Protein AF-A0A955WMS0-F1 (afdb_monomer)

Nearest PDB structures (foldseek):
  4n74-assembly1_A  TM=4.273E-01  e=2.274E+00  Escherichia coli BW2952
  8qp5-assembly1_A  TM=4.388E-01  e=3.033E+00  Escherichia coli
  8us2-assembly1_A  TM=2.865E-01  e=5.714E-01  Pseudomonas aeruginosa PAO1
  8sqa-assembly1_A  TM=4.174E-01  e=5.393E+00  Escherichia coli
  8us1-assembly1_A  TM=2.338E-01  e=8.071E-01  Pseudomonas aeruginosa PAO1

Structure (mmCIF, N/CA/C/O backbone):
data_AF-A0A955WMS0-F1
#
_entry.id   AF-A0A955WMS0-F1
#
loop_
_atom_site.group_PDB
_atom_site.id
_atom_site.type_symbol
_atom_site.label_atom_id
_atom_site.label_alt_id
_atom_site.label_comp_id
_atom_site.label_asym_id
_atom_site.label_entity_id
_atom_site.label_seq_id
_atom_site.pdbx_PDB_ins_code
_atom_site.Cartn_x
_atom_site.Cartn_y
_atom_site.Cartn_z
_atom_site.occupancy
_atom_site.B_iso_or_equiv
_atom_site.auth_seq_id
_atom_site.auth_comp_id
_atom_site.auth_asym_id
_atom_site.auth_atom_id
_atom_site.pdbx_PDB_model_num
ATOM 1 N N . MET A 1 1 ? 28.305 5.493 49.416 1.00 51.66 1 MET A N 1
ATOM 2 C CA . MET A 1 1 ? 27.225 4.639 48.862 1.00 51.66 1 MET A CA 1
ATOM 3 C C . MET A 1 1 ? 26.043 5.424 48.278 1.00 51.66 1 MET A C 1
ATOM 5 O O . MET A 1 1 ? 25.386 4.874 47.412 1.00 51.66 1 MET A O 1
ATOM 9 N N . LEU A 1 2 ? 25.815 6.701 48.630 1.00 50.50 2 LEU A N 1
ATOM 10 C CA . LEU A 1 2 ? 24.720 7.527 48.075 1.00 50.50 2 LEU A CA 1
ATOM 11 C C . LEU A 1 2 ? 24.881 7.976 46.605 1.00 50.50 2 LEU A C 1
ATOM 13 O O . LEU A 1 2 ? 23.892 8.274 45.949 1.00 50.50 2 LEU A O 1
ATOM 17 N N . LEU A 1 3 ? 26.102 7.988 46.055 1.00 49.69 3 LEU A N 1
ATOM 18 C CA . LEU A 1 3 ? 26.347 8.471 44.685 1.00 49.69 3 LEU A CA 1
ATOM 19 C C . LEU A 1 3 ? 25.970 7.447 43.592 1.00 49.69 3 LEU A C 1
ATOM 21 O O . LEU A 1 3 ? 25.699 7.823 42.457 1.00 49.69 3 LEU A O 1
ATOM 25 N N . ARG A 1 4 ? 25.923 6.148 43.927 1.00 50.56 4 ARG A N 1
ATOM 26 C CA . ARG A 1 4 ? 25.577 5.078 42.969 1.00 50.56 4 ARG A CA 1
ATOM 27 C C . ARG A 1 4 ? 24.070 4.959 42.723 1.00 50.56 4 ARG A C 1
ATOM 29 O O . ARG A 1 4 ? 23.677 4.532 41.645 1.00 50.56 4 ARG A O 1
ATOM 36 N N . THR A 1 5 ? 23.238 5.371 43.676 1.00 53.91 5 THR A N 1
ATOM 37 C CA . THR A 1 5 ? 21.772 5.326 43.553 1.00 53.91 5 THR A CA 1
ATOM 38 C C . THR A 1 5 ? 21.211 6.505 42.754 1.00 53.91 5 THR A C 1
ATOM 40 O O . THR A 1 5 ? 20.173 6.362 42.119 1.00 53.91 5 THR A O 1
ATOM 43 N N . LEU A 1 6 ? 21.915 7.644 42.714 1.00 51.03 6 LEU A N 1
ATOM 44 C CA . LEU A 1 6 ? 21.479 8.824 41.957 1.00 51.03 6 LEU A CA 1
ATOM 45 C C . LEU A 1 6 ? 21.685 8.670 40.436 1.00 51.03 6 LEU A C 1
ATOM 47 O O . LEU A 1 6 ? 20.937 9.245 39.652 1.00 51.03 6 LEU A O 1
ATOM 51 N N . LEU A 1 7 ? 22.665 7.864 40.007 1.00 52.41 7 LEU A N 1
ATOM 52 C CA . LEU A 1 7 ? 22.980 7.677 38.585 1.00 52.41 7 LEU A CA 1
ATOM 53 C C . LEU A 1 7 ? 21.992 6.737 37.864 1.00 52.41 7 LEU A C 1
ATOM 55 O O . LEU A 1 7 ? 21.800 6.866 36.660 1.00 52.41 7 LEU A O 1
ATOM 59 N N . LEU A 1 8 ? 21.326 5.824 38.586 1.00 52.25 8 LEU A N 1
ATOM 60 C CA . LEU A 1 8 ? 20.314 4.935 37.994 1.00 52.25 8 LEU A CA 1
ATOM 61 C C . LEU A 1 8 ? 18.963 5.632 37.747 1.00 52.25 8 LEU A C 1
ATOM 63 O O . LEU A 1 8 ? 18.193 5.172 36.909 1.00 52.25 8 LEU A O 1
ATOM 67 N N . LEU A 1 9 ? 18.678 6.745 38.433 1.00 53.38 9 LEU A N 1
ATOM 68 C CA . LEU A 1 9 ? 17.405 7.468 38.311 1.00 53.38 9 LEU A CA 1
ATOM 69 C C . LEU A 1 9 ? 17.357 8.459 37.134 1.00 53.38 9 LEU A C 1
ATOM 71 O O . LEU A 1 9 ? 16.287 8.956 36.803 1.00 53.38 9 LEU A O 1
ATOM 75 N N . LEU A 1 10 ? 18.488 8.723 36.473 1.00 53.53 10 LEU A N 1
ATOM 76 C CA . LEU A 1 10 ? 18.583 9.650 35.335 1.00 53.53 10 LEU A CA 1
ATOM 77 C C . LEU A 1 10 ? 18.436 8.975 33.958 1.00 53.53 10 LEU A C 1
ATOM 79 O O . LEU A 1 10 ? 18.514 9.656 32.940 1.00 53.53 10 LEU A O 1
ATOM 83 N N . ILE A 1 11 ? 18.205 7.656 33.905 1.00 55.88 11 ILE A N 1
ATOM 84 C CA . ILE A 1 11 ? 18.169 6.880 32.647 1.00 55.88 11 ILE A CA 1
ATOM 85 C C . ILE A 1 11 ? 16.733 6.682 32.098 1.00 55.88 11 ILE A C 1
ATOM 87 O O . ILE A 1 11 ? 16.550 6.131 31.018 1.00 55.88 11 ILE A O 1
ATOM 91 N N . VAL A 1 12 ? 15.683 7.184 32.757 1.00 59.88 12 VAL A N 1
ATOM 92 C CA . VAL A 1 12 ? 14.283 6.977 32.317 1.00 59.88 12 VAL A CA 1
ATOM 93 C C . VAL A 1 12 ? 13.538 8.316 32.414 1.00 59.88 12 VAL A C 1
ATOM 95 O O . VAL A 1 12 ? 13.428 8.814 33.532 1.00 59.88 12 VAL A O 1
ATOM 98 N N . PRO A 1 13 ? 13.107 8.983 31.306 1.00 53.75 13 PRO A N 1
ATOM 99 C CA . PRO A 1 13 ? 12.139 8.477 30.316 1.00 53.75 13 PRO A CA 1
ATOM 100 C C . PRO A 1 13 ? 12.367 8.969 28.857 1.00 53.75 13 PRO A C 1
ATOM 102 O O . PRO A 1 13 ? 11.421 9.067 28.073 1.00 53.75 13 PRO A O 1
ATOM 105 N N . THR A 1 14 ? 13.591 9.342 28.467 1.00 54.41 14 THR A N 1
ATOM 106 C CA . THR A 1 14 ? 13.858 9.976 27.153 1.00 54.41 14 THR A CA 1
ATOM 107 C C . THR A 1 14 ? 13.500 9.084 25.963 1.00 54.41 14 THR A C 1
ATOM 109 O O . THR A 1 14 ? 13.044 9.581 24.934 1.00 54.41 14 THR A O 1
ATOM 112 N N . VAL A 1 15 ? 13.618 7.765 26.124 1.00 56.69 15 VAL A N 1
ATOM 113 C CA . VAL A 1 15 ? 13.336 6.785 25.066 1.00 56.69 15 VAL A CA 1
ATOM 114 C C . VAL A 1 15 ? 11.857 6.783 24.656 1.00 56.69 15 VAL A C 1
ATOM 116 O O . VAL A 1 15 ? 11.555 6.678 23.471 1.00 56.69 15 VAL A O 1
ATOM 119 N N . ALA A 1 16 ? 10.934 6.977 25.605 1.00 57.50 16 ALA A N 1
ATOM 120 C CA . ALA A 1 16 ? 9.497 6.956 25.320 1.00 57.50 16 ALA A CA 1
ATOM 121 C C . ALA A 1 16 ? 9.031 8.186 24.517 1.00 57.50 16 ALA A C 1
ATOM 123 O O . ALA A 1 16 ? 8.118 8.082 23.700 1.00 57.50 16 ALA A O 1
ATOM 124 N N . ARG A 1 17 ? 9.666 9.352 24.716 1.00 58.72 17 ARG A N 1
ATOM 125 C CA . ARG A 1 17 ? 9.344 10.571 23.951 1.00 58.72 17 ARG A CA 1
ATOM 126 C C . ARG A 1 17 ? 9.860 10.508 22.517 1.00 58.72 17 ARG A C 1
ATOM 128 O O . ARG A 1 17 ? 9.090 10.770 21.602 1.00 58.72 17 ARG A O 1
ATOM 135 N N . ALA A 1 18 ? 11.101 10.059 22.326 1.00 56.34 18 ALA A N 1
ATOM 136 C CA . ALA A 1 18 ? 11.688 9.915 20.993 1.00 56.34 18 ALA A CA 1
ATOM 137 C C . ALA A 1 18 ? 10.875 8.971 20.079 1.00 56.34 18 ALA A C 1
ATOM 139 O O . ALA A 1 18 ? 10.810 9.181 18.873 1.00 56.34 18 ALA A O 1
ATOM 140 N N . GLN A 1 19 ? 10.219 7.953 20.650 1.00 71.25 19 GLN A N 1
ATOM 141 C CA . GLN A 1 19 ? 9.399 6.992 19.900 1.00 71.25 19 GLN A CA 1
ATOM 142 C C . GLN A 1 19 ? 8.023 7.544 19.494 1.00 71.25 19 GLN A C 1
ATOM 144 O O . GLN A 1 19 ? 7.534 7.238 18.406 1.00 71.25 19 GLN A O 1
ATOM 149 N N . ARG A 1 20 ? 7.402 8.385 20.334 1.00 79.44 20 ARG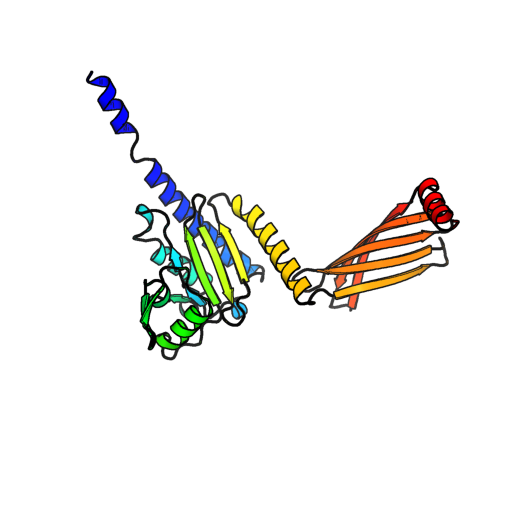 A N 1
ATOM 150 C CA . ARG A 1 20 ? 6.132 9.047 19.996 1.00 79.44 20 ARG A CA 1
ATOM 151 C C . ARG A 1 20 ? 6.308 10.022 18.836 1.00 79.44 20 ARG A C 1
ATOM 153 O O . ARG A 1 20 ? 5.513 9.980 17.901 1.00 79.44 20 ARG A O 1
ATOM 160 N N . ASP A 1 21 ? 7.340 10.860 18.898 1.00 83.25 21 ASP A N 1
ATOM 161 C CA . ASP A 1 21 ? 7.604 11.873 17.872 1.00 83.25 21 ASP A CA 1
ATOM 162 C C . ASP A 1 21 ? 7.912 11.209 16.522 1.00 83.25 21 ASP A C 1
ATOM 164 O O . ASP A 1 21 ? 7.320 11.574 15.510 1.00 83.25 21 ASP A O 1
ATOM 168 N N . ALA A 1 22 ? 8.714 10.138 16.522 1.00 85.38 22 ALA A N 1
ATOM 169 C CA . ALA A 1 22 ? 8.989 9.349 15.320 1.00 85.38 22 ALA A CA 1
ATOM 170 C C . ALA A 1 22 ? 7.725 8.713 14.712 1.00 85.38 22 ALA A C 1
ATOM 172 O O . ALA A 1 22 ? 7.580 8.657 13.495 1.00 85.38 22 ALA A O 1
ATOM 173 N N . THR A 1 23 ? 6.790 8.237 15.536 1.00 90.69 23 THR A N 1
ATOM 174 C CA . THR A 1 23 ? 5.545 7.633 15.035 1.00 90.69 23 THR A CA 1
ATOM 175 C C . THR A 1 23 ? 4.609 8.687 14.448 1.00 90.69 23 THR A C 1
ATOM 177 O O . THR A 1 23 ? 3.979 8.448 13.420 1.00 90.69 23 THR A O 1
ATOM 180 N N . LEU A 1 24 ? 4.531 9.867 15.068 1.00 91.25 24 LEU A N 1
ATOM 181 C CA . LEU A 1 24 ? 3.758 10.989 14.536 1.00 91.25 24 LEU A CA 1
ATOM 182 C C . LEU A 1 24 ? 4.329 11.478 13.202 1.00 91.25 24 LEU A C 1
ATOM 184 O O . LEU A 1 24 ? 3.567 11.621 12.248 1.00 91.25 24 LEU A O 1
ATOM 188 N N . GLU A 1 25 ? 5.650 11.635 13.113 1.00 92.31 25 GLU A N 1
ATOM 189 C CA . GLU A 1 25 ? 6.325 11.989 11.863 1.00 92.31 25 GLU A CA 1
ATOM 190 C C . GLU A 1 25 ? 6.120 10.903 10.795 1.00 92.31 25 GLU A C 1
ATOM 192 O O . GLU A 1 25 ? 5.820 11.210 9.647 1.00 92.31 25 GLU A O 1
ATOM 197 N N . ALA A 1 26 ? 6.176 9.617 11.158 1.00 92.81 26 ALA A N 1
ATOM 198 C CA . ALA A 1 26 ? 5.872 8.529 10.228 1.00 92.81 26 ALA A CA 1
ATOM 199 C C . ALA A 1 26 ? 4.420 8.573 9.712 1.00 92.81 26 ALA A C 1
ATOM 201 O O . ALA A 1 26 ? 4.184 8.240 8.552 1.00 92.81 26 ALA A O 1
ATOM 202 N N . PHE A 1 27 ? 3.449 9.002 10.529 1.00 95.88 27 PHE A N 1
ATOM 203 C CA . PHE A 1 27 ? 2.072 9.226 10.070 1.00 95.88 27 PHE A CA 1
ATOM 204 C C . PHE A 1 27 ? 1.974 10.399 9.092 1.00 95.88 27 PHE A C 1
ATOM 206 O O . PHE A 1 27 ? 1.246 10.290 8.111 1.00 95.88 27 PHE A O 1
ATOM 213 N N . GLU A 1 28 ? 2.700 11.494 9.331 1.00 94.75 28 GLU A N 1
ATOM 214 C CA . GLU A 1 28 ? 2.772 12.627 8.396 1.00 94.75 28 GLU A CA 1
ATOM 215 C C . GLU A 1 28 ? 3.385 12.193 7.059 1.00 94.75 28 GLU A C 1
ATOM 217 O O . GLU A 1 28 ? 2.806 12.435 6.003 1.00 94.75 28 GLU A O 1
ATOM 222 N N . ARG A 1 29 ? 4.488 11.435 7.097 1.00 93.25 29 ARG A N 1
ATOM 223 C CA . ARG A 1 29 ? 5.091 10.840 5.895 1.00 93.25 29 ARG A CA 1
ATOM 224 C C . ARG A 1 29 ? 4.163 9.866 5.183 1.00 93.25 29 ARG A C 1
ATOM 226 O O . ARG A 1 29 ? 4.197 9.782 3.959 1.00 93.25 29 ARG A O 1
ATOM 233 N N . LEU A 1 30 ? 3.356 9.111 5.925 1.00 94.88 30 LEU A N 1
ATOM 234 C CA . LEU A 1 30 ? 2.374 8.203 5.344 1.00 94.88 30 LEU A CA 1
ATOM 235 C C . LEU A 1 30 ? 1.263 8.976 4.623 1.00 94.88 30 LEU A C 1
ATOM 237 O O . LEU A 1 30 ? 0.868 8.569 3.537 1.00 94.88 30 LEU A O 1
ATOM 241 N N . GLU A 1 31 ? 0.782 10.073 5.208 1.00 95.12 31 GLU A N 1
ATOM 242 C CA . GLU A 1 31 ? -0.210 10.971 4.602 1.00 95.12 31 GLU A CA 1
ATOM 243 C C . GLU A 1 31 ? 0.318 11.535 3.273 1.00 95.12 31 GLU A C 1
ATOM 245 O O . GLU A 1 31 ? -0.271 11.267 2.225 1.00 95.12 31 GLU A O 1
ATOM 250 N N . GLU A 1 32 ? 1.498 12.170 3.294 1.00 92.69 32 GLU A N 1
ATOM 251 C CA . GLU A 1 32 ? 2.186 12.690 2.098 1.00 92.69 32 GLU A CA 1
ATOM 252 C C . GLU A 1 32 ? 2.374 11.606 1.024 1.00 92.69 32 GLU A C 1
ATOM 254 O O . GLU A 1 32 ? 2.163 11.824 -0.171 1.00 92.69 32 GLU A O 1
ATOM 259 N N . LEU A 1 33 ? 2.776 10.407 1.449 1.00 92.25 33 LEU A N 1
ATOM 260 C CA . LEU A 1 33 ? 3.008 9.283 0.557 1.00 92.25 33 LEU A CA 1
ATOM 261 C C . LEU A 1 33 ? 1.714 8.808 -0.106 1.00 92.25 33 LEU A C 1
ATOM 263 O O . LEU A 1 33 ? 1.716 8.571 -1.312 1.00 92.25 33 LEU A O 1
ATOM 267 N N . LEU A 1 34 ? 0.625 8.638 0.645 1.00 94.25 34 LEU A N 1
ATOM 268 C CA . LEU A 1 34 ? -0.652 8.200 0.081 1.00 94.25 34 LEU A CA 1
ATOM 269 C C . LEU A 1 34 ? -1.184 9.224 -0.928 1.00 94.25 34 LEU A C 1
ATOM 271 O O . LEU A 1 34 ? -1.595 8.822 -2.016 1.00 94.25 34 LEU A O 1
ATOM 275 N N . GLU A 1 35 ? -1.101 10.519 -0.615 1.00 92.62 35 GLU A N 1
ATOM 276 C CA . GLU A 1 35 ? -1.484 11.603 -1.528 1.00 92.62 35 GLU A CA 1
ATOM 277 C C . GLU A 1 35 ? -0.652 11.582 -2.817 1.00 92.62 35 GLU A C 1
ATOM 279 O O . GLU A 1 35 ? -1.205 11.570 -3.918 1.00 92.62 35 GLU A O 1
ATOM 284 N N . MET A 1 36 ? 0.676 11.484 -2.701 1.00 91.31 36 MET A N 1
ATOM 285 C CA . MET A 1 36 ? 1.573 11.399 -3.857 1.00 91.31 36 MET A CA 1
ATOM 286 C C . MET A 1 36 ? 1.262 10.173 -4.727 1.00 91.31 36 MET A C 1
ATOM 288 O O . MET A 1 36 ? 1.210 10.271 -5.950 1.00 91.31 36 MET A O 1
ATOM 292 N N . ARG A 1 37 ? 1.027 9.001 -4.122 1.00 89.19 37 ARG A N 1
ATOM 293 C CA . ARG A 1 37 ? 0.737 7.771 -4.881 1.00 89.19 37 ARG A CA 1
ATOM 294 C C . ARG A 1 37 ? -0.604 7.819 -5.597 1.00 89.19 37 ARG A C 1
ATOM 296 O O . ARG A 1 37 ? -0.710 7.235 -6.676 1.00 89.19 37 ARG A O 1
ATOM 303 N N . GLN A 1 38 ? -1.592 8.501 -5.028 1.00 92.00 38 GLN A N 1
ATOM 304 C CA . GLN A 1 38 ? -2.841 8.779 -5.728 1.00 92.00 38 GLN A CA 1
ATOM 305 C C . GLN A 1 38 ? -2.615 9.752 -6.889 1.00 92.00 38 GLN A C 1
ATOM 307 O O . GLN A 1 38 ? -3.078 9.484 -7.996 1.00 92.00 38 GLN A O 1
ATOM 312 N N . GLY A 1 39 ? -1.851 10.828 -6.666 1.00 86.56 39 GLY A N 1
ATOM 313 C CA . GLY A 1 39 ? -1.509 11.815 -7.695 1.00 86.56 39 GLY A CA 1
ATOM 314 C C . GLY A 1 39 ? -0.771 11.219 -8.898 1.00 86.56 39 GLY A C 1
ATOM 315 O O . GLY A 1 39 ? -1.084 11.550 -10.038 1.00 86.56 39 GLY A O 1
ATOM 316 N N . ASP A 1 40 ? 0.140 10.275 -8.654 1.00 86.44 40 ASP A N 1
ATOM 317 C CA . ASP A 1 40 ? 0.901 9.566 -9.691 1.00 86.44 40 ASP A CA 1
ATOM 318 C C . ASP A 1 40 ? 0.139 8.375 -10.313 1.00 86.44 40 ASP A C 1
ATOM 320 O O . ASP A 1 40 ? 0.690 7.649 -11.144 1.00 86.44 40 ASP A O 1
ATOM 324 N N . GLY A 1 41 ? -1.098 8.107 -9.877 1.00 83.81 41 GLY A N 1
ATOM 325 C CA . GLY A 1 41 ? -1.926 6.994 -10.359 1.00 83.81 41 GLY A CA 1
ATOM 326 C C . GLY A 1 41 ? -1.478 5.596 -9.908 1.00 83.81 41 GLY A C 1
ATOM 327 O O . GLY A 1 41 ? -2.065 4.602 -10.327 1.00 83.81 41 GLY A O 1
ATOM 328 N N . GLN A 1 42 ? -0.467 5.488 -9.040 1.00 83.12 42 GLN A N 1
ATOM 329 C CA . GLN A 1 42 ? 0.004 4.201 -8.502 1.00 83.12 42 GLN A CA 1
ATOM 330 C C . GLN A 1 42 ? -0.922 3.631 -7.423 1.00 83.12 42 GLN A C 1
ATOM 332 O O . GLN A 1 42 ? -0.831 2.452 -7.086 1.00 83.12 42 GLN A O 1
ATOM 337 N N . LEU A 1 43 ? -1.803 4.462 -6.871 1.00 90.44 43 LEU A N 1
ATOM 338 C CA . LEU A 1 43 ? -2.851 4.062 -5.948 1.00 90.44 43 LEU A CA 1
ATOM 339 C C . LEU A 1 43 ? -4.188 4.584 -6.473 1.00 90.44 43 LEU A C 1
ATOM 341 O O . LEU A 1 43 ? -4.613 5.673 -6.105 1.00 90.44 43 LEU A O 1
ATOM 345 N N . ASP A 1 44 ? -4.830 3.821 -7.360 1.00 90.88 44 ASP A N 1
ATOM 346 C CA . ASP A 1 44 ? -6.125 4.196 -7.937 1.00 90.88 44 ASP A CA 1
ATOM 347 C C . ASP A 1 44 ? -7.228 4.164 -6.859 1.00 90.88 44 ASP A C 1
ATOM 349 O O . ASP A 1 44 ? -7.556 3.080 -6.354 1.00 90.88 44 ASP A O 1
ATOM 353 N N . PRO A 1 45 ? -7.865 5.306 -6.531 1.00 90.94 45 PRO A N 1
ATOM 354 C CA . PRO A 1 45 ? -8.961 5.344 -5.568 1.00 90.94 45 PRO A CA 1
ATOM 355 C C . PRO A 1 45 ? -10.122 4.414 -5.937 1.00 90.94 45 PRO A C 1
ATOM 357 O O . PRO A 1 45 ? -10.777 3.885 -5.045 1.00 90.94 45 PRO A O 1
ATOM 360 N N . LYS A 1 46 ? -10.363 4.139 -7.228 1.00 90.94 46 LYS A N 1
ATOM 361 C CA . LYS A 1 46 ? -11.425 3.214 -7.667 1.00 90.94 46 LYS A CA 1
ATOM 362 C C . LYS A 1 46 ? -11.123 1.754 -7.330 1.00 90.94 46 LYS A C 1
ATOM 364 O O . LYS A 1 46 ? -12.047 0.950 -7.198 1.00 90.94 46 LYS A O 1
ATOM 369 N N . ALA A 1 47 ? -9.843 1.403 -7.218 1.00 89.81 47 ALA A N 1
ATOM 370 C CA . ALA A 1 47 ? -9.411 0.070 -6.816 1.00 89.81 47 ALA A CA 1
ATOM 371 C C . ALA A 1 47 ? -9.449 -0.117 -5.290 1.00 89.81 47 ALA A C 1
ATOM 373 O O . ALA A 1 47 ? -9.565 -1.249 -4.825 1.00 89.81 47 ALA A O 1
ATOM 374 N N . VAL A 1 48 ? -9.372 0.979 -4.528 1.00 94.81 48 VAL A N 1
ATOM 375 C CA . VAL A 1 48 ? -9.303 0.981 -3.058 1.00 94.81 48 VAL A CA 1
ATOM 376 C C . VAL A 1 48 ? -10.680 1.212 -2.422 1.00 94.81 48 VAL A C 1
ATOM 378 O O . VAL A 1 48 ? -11.066 0.513 -1.491 1.00 94.81 48 VAL A O 1
ATOM 381 N N . LEU A 1 49 ? -11.466 2.170 -2.916 1.00 95.31 49 LEU A N 1
ATOM 382 C CA . LEU A 1 49 ? -12.680 2.622 -2.232 1.00 95.31 49 LEU A CA 1
ATOM 383 C C . LEU A 1 49 ? -13.940 1.849 -2.641 1.00 95.31 49 LEU A C 1
ATOM 385 O O . LEU A 1 49 ? -14.124 1.570 -3.828 1.00 95.31 49 LEU A O 1
ATOM 389 N N . PRO A 1 50 ? -14.856 1.552 -1.699 1.00 95.56 50 PRO A N 1
ATOM 390 C CA . PRO A 1 50 ? -14.784 1.859 -0.263 1.00 95.56 50 PRO A CA 1
ATOM 391 C C . PRO A 1 50 ? -13.769 0.975 0.475 1.00 95.56 50 PRO A C 1
ATOM 393 O O . PRO A 1 50 ? -13.678 -0.218 0.194 1.00 95.56 50 PRO A O 1
ATOM 396 N N . THR A 1 51 ? -13.043 1.526 1.447 1.00 96.38 51 THR A N 1
ATOM 397 C CA . THR A 1 51 ? -12.038 0.793 2.228 1.00 96.38 51 THR A CA 1
ATOM 398 C C . THR A 1 51 ? -12.413 0.704 3.705 1.00 96.38 51 THR A C 1
ATOM 400 O O . THR A 1 51 ? -13.055 1.600 4.256 1.00 96.38 51 THR A O 1
ATOM 403 N N . ILE A 1 52 ? -11.983 -0.368 4.372 1.00 96.00 52 ILE A N 1
ATOM 404 C CA . ILE A 1 52 ? -12.144 -0.549 5.821 1.00 96.00 52 ILE A CA 1
ATOM 405 C C . ILE A 1 52 ? -10.789 -0.587 6.526 1.00 96.00 52 ILE A C 1
ATOM 407 O O . ILE A 1 52 ? -9.860 -1.252 6.072 1.00 96.00 52 ILE A O 1
ATOM 411 N N . LEU A 1 53 ? -10.665 0.106 7.656 1.00 96.00 53 LEU A N 1
ATOM 412 C CA . LEU A 1 53 ? -9.539 -0.051 8.570 1.00 96.00 53 LEU A CA 1
ATOM 413 C C . LEU A 1 53 ? -9.770 -1.317 9.402 1.00 96.00 53 LEU A C 1
ATOM 415 O O . LEU A 1 53 ? -10.650 -1.348 10.263 1.00 96.00 53 LEU A O 1
ATOM 419 N N . VAL A 1 54 ? -8.996 -2.360 9.098 1.00 95.12 54 VAL A N 1
ATOM 420 C CA . VAL A 1 54 ? -9.117 -3.704 9.677 1.00 95.12 54 VAL A CA 1
ATOM 421 C C . VAL A 1 54 ? -8.336 -3.804 10.982 1.00 95.12 54 VAL A C 1
ATOM 423 O O . VAL A 1 54 ? -8.862 -4.304 11.972 1.00 95.12 54 VAL A O 1
ATOM 426 N N . SER A 1 55 ? -7.096 -3.309 11.001 1.00 92.81 55 SER A N 1
ATOM 427 C CA . SER A 1 55 ? -6.273 -3.254 12.211 1.00 92.81 55 SER A CA 1
ATOM 428 C C . SER A 1 55 ? -5.470 -1.960 12.282 1.00 92.81 55 SER A C 1
ATOM 430 O O . SER A 1 55 ? -4.984 -1.449 11.272 1.00 92.81 55 SER A O 1
ATOM 432 N N . ALA A 1 56 ? -5.314 -1.453 13.502 1.00 93.88 56 ALA A N 1
ATOM 433 C CA . ALA A 1 56 ? -4.395 -0.378 13.837 1.00 93.88 56 ALA A CA 1
ATOM 434 C C . ALA A 1 56 ? -3.659 -0.773 15.123 1.00 93.88 56 ALA A C 1
ATOM 436 O O . ALA A 1 56 ? -4.124 -0.482 16.224 1.00 93.88 56 ALA A O 1
ATOM 437 N N . THR A 1 57 ? -2.554 -1.504 14.975 1.00 91.38 57 THR A N 1
ATOM 438 C CA . THR A 1 57 ? -1.855 -2.156 16.085 1.00 91.38 57 THR A CA 1
ATOM 439 C C . THR A 1 57 ? -0.723 -1.274 16.610 1.00 91.38 57 THR A C 1
ATOM 441 O O . THR A 1 57 ? 0.318 -1.171 15.952 1.00 91.38 57 THR A O 1
ATOM 444 N N . PRO A 1 58 ? -0.868 -0.656 17.793 1.00 92.06 58 PRO A N 1
ATOM 445 C CA . PRO A 1 58 ? 0.249 0.000 18.452 1.00 92.06 58 PRO A CA 1
ATOM 446 C C . PRO A 1 58 ? 1.243 -1.053 18.954 1.00 92.06 58 PRO A C 1
ATOM 448 O O . PRO A 1 58 ? 0.866 -2.119 19.444 1.00 92.06 58 PRO A O 1
ATOM 451 N N . ARG A 1 59 ? 2.531 -0.738 18.876 1.00 88.69 59 ARG A N 1
ATOM 452 C CA . ARG A 1 59 ? 3.616 -1.528 19.463 1.00 88.69 59 ARG A CA 1
ATOM 453 C C . ARG A 1 59 ? 3.932 -1.053 20.873 1.00 88.69 59 ARG A C 1
ATOM 455 O O . ARG A 1 59 ? 4.382 -1.849 21.698 1.00 88.69 59 ARG A O 1
ATOM 462 N N . TYR A 1 60 ? 3.748 0.237 21.131 1.00 87.94 60 TYR A N 1
ATOM 463 C CA . TYR A 1 60 ? 4.133 0.870 22.383 1.00 87.94 60 TYR A CA 1
ATOM 464 C C . TYR A 1 60 ? 2.911 1.236 23.229 1.00 87.94 60 TYR A C 1
ATOM 466 O O . TYR A 1 60 ? 1.873 1.666 22.737 1.00 87.94 60 TYR A O 1
ATOM 474 N N . GLU A 1 61 ? 3.046 1.141 24.550 1.00 86.19 61 GLU A N 1
ATOM 475 C CA . GLU A 1 61 ? 1.979 1.548 25.474 1.00 86.19 61 GLU A CA 1
ATOM 476 C C . GLU A 1 61 ? 1.664 3.051 25.350 1.00 86.19 61 GLU A C 1
ATOM 478 O O . GLU A 1 61 ? 0.511 3.471 25.418 1.00 86.19 61 GLU A O 1
ATOM 483 N N . ALA A 1 62 ? 2.686 3.866 25.062 1.00 86.44 62 ALA A N 1
ATOM 484 C CA . ALA A 1 62 ? 2.551 5.308 24.869 1.00 86.44 62 ALA A CA 1
ATOM 485 C C . ALA A 1 62 ? 1.737 5.703 23.618 1.00 86.44 62 ALA A C 1
ATOM 487 O O . ALA A 1 62 ? 1.243 6.835 23.552 1.00 86.44 62 ALA A O 1
ATOM 488 N N . SER A 1 63 ? 1.617 4.813 22.625 1.00 89.50 63 SER A N 1
ATOM 489 C CA . SER A 1 63 ? 0.836 5.029 21.400 1.00 89.50 63 SER A CA 1
ATOM 490 C C . SER A 1 63 ? -0.577 4.446 21.482 1.00 89.50 63 SER A C 1
ATOM 492 O O . SER A 1 63 ? -1.474 4.927 20.788 1.00 89.50 63 SER A O 1
ATOM 494 N N . ALA A 1 64 ? -0.822 3.497 22.392 1.00 89.31 64 ALA A N 1
ATOM 495 C CA . ALA A 1 64 ? -2.064 2.730 22.454 1.00 89.31 64 ALA A CA 1
ATOM 496 C C . ALA A 1 64 ? -3.348 3.574 22.522 1.00 89.31 64 ALA A C 1
ATOM 498 O O . ALA A 1 64 ? -4.343 3.232 21.890 1.00 89.31 64 ALA A O 1
ATOM 499 N N . GLY A 1 65 ? -3.319 4.707 23.230 1.00 90.19 65 GLY A N 1
ATOM 500 C CA . GLY A 1 65 ? -4.491 5.574 23.383 1.00 90.19 65 GLY A CA 1
ATOM 501 C C . GLY A 1 65 ? -4.838 6.449 22.171 1.00 90.19 65 GLY A C 1
ATOM 502 O O . GLY A 1 65 ? -5.926 7.015 22.139 1.00 90.19 65 GLY A O 1
ATOM 503 N N . TRP A 1 66 ? -3.940 6.610 21.193 1.00 92.62 66 TRP A N 1
ATOM 504 C CA . TRP A 1 66 ? -4.144 7.545 20.072 1.00 92.62 66 TRP A CA 1
ATOM 505 C C . TRP A 1 66 ? -3.823 6.970 18.688 1.00 92.62 66 TRP A C 1
ATOM 507 O O . TRP A 1 66 ? -4.239 7.557 17.688 1.00 92.62 66 TRP A O 1
ATOM 517 N N . PHE A 1 67 ? -3.123 5.836 18.607 1.00 94.12 67 PHE A N 1
ATOM 518 C CA . PHE A 1 67 ? -2.657 5.249 17.350 1.00 94.12 67 PHE A CA 1
ATOM 519 C C . PHE A 1 67 ? -3.800 4.949 16.373 1.00 94.12 67 PHE A C 1
ATOM 521 O O . PHE A 1 67 ? -3.765 5.402 15.232 1.00 94.12 67 PHE A O 1
ATOM 528 N N . GLY A 1 68 ? -4.848 4.254 16.831 1.00 93.56 68 GLY A N 1
ATOM 529 C CA . GLY A 1 68 ? -6.008 3.915 15.998 1.00 93.56 68 GLY A CA 1
ATOM 530 C C . GLY A 1 68 ? -6.740 5.147 15.461 1.00 93.56 68 GLY A C 1
ATOM 531 O O . GLY A 1 68 ? -7.045 5.225 14.272 1.00 93.56 68 GLY A O 1
ATOM 532 N N . THR A 1 69 ? -6.939 6.159 16.309 1.00 95.06 69 THR A N 1
ATOM 533 C CA . THR A 1 69 ? -7.564 7.426 15.908 1.00 95.06 69 THR A CA 1
ATOM 534 C C . THR A 1 69 ? -6.717 8.167 14.879 1.00 95.06 69 THR A C 1
ATOM 536 O O . THR A 1 69 ? -7.251 8.676 13.895 1.00 95.06 69 THR A O 1
ATOM 539 N N . ARG A 1 70 ? -5.391 8.214 15.067 1.00 96.38 70 ARG A N 1
ATOM 540 C CA . ARG A 1 70 ? -4.478 8.864 14.118 1.00 96.38 70 ARG A CA 1
ATOM 541 C C . ARG A 1 70 ? -4.426 8.119 12.783 1.00 96.38 70 ARG A C 1
ATOM 543 O O . ARG A 1 70 ? -4.480 8.768 11.744 1.00 96.38 70 ARG A O 1
ATOM 550 N N . ALA A 1 71 ? -4.399 6.787 12.811 1.00 96.44 71 ALA A N 1
ATOM 551 C CA . ALA A 1 71 ? -4.483 5.940 11.624 1.00 96.44 71 ALA A CA 1
ATOM 552 C C . ALA A 1 71 ? -5.755 6.224 10.812 1.00 96.44 71 ALA A C 1
ATOM 554 O O . ALA A 1 71 ? -5.676 6.481 9.612 1.00 96.44 71 ALA A O 1
ATOM 555 N N . LEU A 1 72 ? -6.917 6.257 11.472 1.00 96.12 72 LEU A N 1
ATOM 556 C CA . LEU A 1 72 ? -8.182 6.580 10.817 1.00 96.12 72 LEU A CA 1
ATOM 557 C C . LEU A 1 72 ? -8.177 8.000 10.230 1.00 96.12 72 LEU A C 1
ATOM 559 O O . LEU A 1 72 ? -8.606 8.183 9.096 1.00 96.12 72 LEU A O 1
ATOM 563 N N . GLN A 1 73 ? -7.656 8.992 10.960 1.00 96.69 73 GLN A N 1
ATOM 564 C CA . GLN A 1 73 ? -7.548 10.370 10.466 1.00 96.69 73 GLN A CA 1
ATOM 565 C C . GLN A 1 73 ? -6.703 10.473 9.193 1.00 96.69 73 GLN A C 1
ATOM 567 O O . GLN A 1 73 ? -7.123 11.142 8.255 1.00 96.69 73 GLN A O 1
ATOM 572 N N . VAL A 1 74 ? -5.539 9.817 9.151 1.00 96.81 74 VAL A N 1
ATOM 573 C CA . VAL A 1 74 ? -4.668 9.817 7.964 1.00 96.81 74 VAL A CA 1
ATOM 574 C C . VAL A 1 74 ? -5.382 9.183 6.772 1.00 96.81 74 VAL A C 1
ATOM 576 O O . VAL A 1 74 ? -5.379 9.752 5.685 1.00 96.81 74 VAL A O 1
ATOM 579 N N . LEU A 1 75 ? -6.065 8.052 6.974 1.00 96.56 75 LEU A N 1
ATOM 580 C CA . LEU A 1 75 ? -6.826 7.403 5.904 1.00 96.56 75 LEU A CA 1
ATOM 581 C C . LEU A 1 75 ? -7.990 8.270 5.414 1.00 96.56 75 LEU A C 1
ATOM 583 O O . LEU A 1 75 ? -8.186 8.384 4.211 1.00 96.56 75 LEU A O 1
ATOM 587 N N . VAL A 1 76 ? -8.736 8.908 6.318 1.00 96.25 76 VAL A N 1
ATOM 588 C CA . VAL A 1 76 ? -9.839 9.815 5.963 1.00 96.25 76 VAL A CA 1
ATOM 589 C C . VAL A 1 76 ? -9.340 11.034 5.189 1.00 96.25 76 VAL A C 1
ATOM 591 O O . VAL A 1 76 ? -10.006 11.467 4.254 1.00 96.25 76 VAL A O 1
ATOM 594 N N . ARG A 1 77 ? -8.170 11.584 5.534 1.00 95.50 77 ARG A N 1
ATOM 595 C CA . ARG A 1 77 ? -7.563 12.680 4.762 1.00 95.50 77 ARG A CA 1
ATOM 596 C C . ARG A 1 77 ? -7.128 12.222 3.374 1.00 95.50 77 ARG A C 1
ATOM 598 O O . ARG A 1 77 ? -7.430 12.904 2.404 1.00 95.50 77 ARG A O 1
ATOM 605 N N . ALA A 1 78 ? -6.507 11.047 3.282 1.00 93.31 78 ALA A N 1
ATOM 606 C CA . ALA A 1 78 ? -6.038 10.500 2.015 1.00 93.31 78 ALA A CA 1
ATOM 607 C C . ALA A 1 78 ? -7.183 10.068 1.082 1.00 93.31 78 ALA A C 1
ATOM 609 O O . ALA A 1 78 ? -7.068 10.216 -0.126 1.00 93.31 78 ALA A O 1
ATOM 610 N N . PHE A 1 79 ? -8.272 9.501 1.605 1.00 94.00 79 PHE A N 1
ATOM 611 C CA . PHE A 1 79 ? -9.305 8.838 0.796 1.00 94.00 79 PHE A CA 1
ATOM 612 C C . PHE A 1 79 ? -10.700 9.477 0.877 1.00 94.00 79 PHE A C 1
ATOM 614 O O . PHE A 1 79 ? -11.618 9.037 0.182 1.00 94.00 79 PHE A O 1
ATOM 621 N N . GLY A 1 80 ? -10.876 10.503 1.707 1.00 92.56 80 GLY A N 1
ATOM 622 C CA . GLY A 1 80 ? -12.165 11.137 1.970 1.00 92.56 80 GLY A CA 1
ATOM 623 C C . GLY A 1 80 ? -12.956 10.466 3.098 1.00 92.56 80 GLY A C 1
ATOM 624 O O . GLY A 1 80 ? -12.748 9.303 3.448 1.00 92.56 80 GLY A O 1
ATOM 625 N N . THR A 1 81 ? -13.897 11.219 3.673 1.00 89.88 81 THR A N 1
ATOM 626 C CA . THR A 1 81 ? -14.733 10.787 4.809 1.00 89.88 81 THR A CA 1
ATOM 627 C C . THR A 1 81 ? -15.652 9.626 4.468 1.00 89.88 81 THR A C 1
ATOM 629 O O . THR A 1 81 ? -15.829 8.730 5.286 1.00 89.88 81 THR A O 1
ATOM 632 N N . ASP A 1 82 ? -16.201 9.617 3.256 1.00 87.25 82 ASP A N 1
ATOM 633 C CA . ASP A 1 82 ? -17.236 8.654 2.866 1.00 87.25 82 ASP A CA 1
ATOM 634 C C . ASP A 1 82 ? -16.628 7.338 2.353 1.00 87.25 82 ASP A C 1
ATOM 636 O O . ASP A 1 82 ? -17.302 6.312 2.265 1.00 87.25 82 ASP A O 1
ATOM 640 N N . GLY A 1 83 ? -15.331 7.356 2.028 1.00 89.56 83 GLY A N 1
ATOM 641 C CA . GLY A 1 83 ? -14.604 6.221 1.473 1.00 89.56 83 GLY A CA 1
ATOM 642 C C . GLY A 1 83 ? -13.970 5.300 2.515 1.00 89.56 83 GLY A C 1
ATOM 643 O O . GLY A 1 83 ? -13.556 4.199 2.153 1.00 89.56 83 GLY A O 1
ATOM 644 N N . VAL A 1 84 ? -13.886 5.716 3.785 1.00 94.69 84 VAL A N 1
ATOM 645 C CA . VAL A 1 84 ? -13.167 4.991 4.845 1.00 94.69 84 VAL A CA 1
ATOM 646 C C . VAL A 1 84 ? -14.105 4.639 5.992 1.00 94.69 84 VAL A C 1
ATOM 648 O O . VAL A 1 84 ? -14.743 5.505 6.582 1.00 94.69 84 VAL A O 1
ATOM 651 N N . ARG A 1 85 ? -14.141 3.359 6.363 1.00 93.56 85 ARG A N 1
ATOM 652 C CA . ARG A 1 85 ? -14.924 2.857 7.501 1.00 93.56 85 ARG A CA 1
ATOM 653 C C . ARG A 1 85 ? -14.018 2.156 8.512 1.00 93.56 85 ARG A C 1
ATOM 655 O O . ARG A 1 85 ? -13.015 1.552 8.142 1.00 93.56 85 ARG A O 1
ATOM 662 N N . LEU A 1 86 ? -14.359 2.219 9.795 1.00 93.25 86 LEU A N 1
ATOM 663 C CA . LEU A 1 86 ? -13.651 1.486 10.848 1.00 93.25 86 LEU A CA 1
ATOM 664 C C . LEU A 1 86 ? -14.314 0.120 11.061 1.00 93.25 86 LEU A C 1
ATOM 666 O O . LEU A 1 86 ? -15.502 0.063 11.368 1.00 93.25 86 LEU A O 1
ATOM 670 N N . CYS A 1 87 ? -13.557 -0.974 10.945 1.00 92.19 87 CYS A N 1
ATOM 671 C CA . CYS A 1 87 ? -14.049 -2.298 11.321 1.00 92.19 87 CYS A CA 1
ATOM 672 C C . CYS A 1 87 ? -13.705 -2.595 12.789 1.00 92.19 87 CYS A C 1
ATOM 674 O O . CYS A 1 87 ? -12.770 -3.337 13.082 1.00 92.19 87 CYS A O 1
ATOM 676 N N . GLU A 1 88 ? -14.473 -2.048 13.734 1.00 88.50 88 GLU A N 1
ATOM 677 C CA . GLU A 1 88 ? -14.299 -2.345 15.172 1.00 88.50 88 GLU A CA 1
ATOM 678 C C . GLU A 1 88 ? -14.409 -3.851 15.455 1.00 88.50 88 GLU A C 1
ATOM 680 O O . GLU A 1 88 ? -13.674 -4.433 16.257 1.00 88.50 88 GLU A O 1
ATOM 685 N N . ALA A 1 89 ? -15.294 -4.504 14.703 1.00 86.31 89 ALA A N 1
ATOM 686 C CA . ALA A 1 89 ? -15.484 -5.939 14.705 1.00 86.31 89 ALA A CA 1
ATOM 687 C C . ALA A 1 89 ? -14.193 -6.725 14.410 1.00 86.31 89 ALA A C 1
ATOM 689 O O . ALA A 1 89 ? -13.993 -7.784 15.003 1.00 86.31 89 ALA A O 1
ATOM 690 N N . CYS A 1 90 ? -13.330 -6.202 13.540 1.00 87.88 90 CYS A N 1
ATOM 691 C CA . CYS A 1 90 ? -12.084 -6.836 13.125 1.00 87.88 90 CYS A CA 1
ATOM 692 C C . CYS A 1 90 ? -10.957 -6.671 14.160 1.00 87.88 90 CYS A C 1
ATOM 694 O O . CYS A 1 90 ? -10.006 -7.448 14.157 1.00 87.88 90 CYS A O 1
ATOM 696 N N . MET A 1 91 ? -11.056 -5.673 15.045 1.00 84.19 91 MET A N 1
ATOM 697 C CA . MET A 1 91 ? -10.026 -5.348 16.045 1.00 84.19 91 MET A CA 1
ATOM 698 C C . MET A 1 91 ? -10.262 -6.012 17.407 1.00 84.19 91 MET A C 1
ATOM 700 O O . MET A 1 91 ? -9.437 -5.895 18.312 1.00 84.19 91 MET A O 1
ATOM 704 N N . THR A 1 92 ? -11.394 -6.690 17.581 1.00 76.19 92 THR A N 1
ATOM 705 C CA . THR A 1 92 ? -11.770 -7.336 18.841 1.00 76.19 92 THR A CA 1
ATOM 706 C C . THR A 1 92 ? -11.319 -8.794 18.864 1.00 76.19 92 THR A C 1
ATOM 708 O O . THR A 1 92 ? -11.483 -9.524 17.890 1.00 76.19 92 THR A O 1
ATOM 711 N N . LEU A 1 93 ? -10.762 -9.241 19.997 1.00 64.94 93 LEU A N 1
ATOM 712 C CA . LEU A 1 93 ? -10.545 -10.666 20.263 1.00 64.94 93 LEU A CA 1
ATOM 713 C C . LEU A 1 93 ? -11.900 -11.372 20.313 1.00 64.94 93 LEU A C 1
ATOM 715 O O . LEU A 1 93 ? -12.794 -10.934 21.041 1.00 64.94 93 LEU A O 1
ATOM 719 N N . ARG A 1 94 ? -12.046 -12.464 19.558 1.00 64.69 94 ARG A N 1
ATOM 720 C CA . ARG A 1 94 ? -13.317 -13.184 19.456 1.00 64.69 94 ARG A CA 1
ATOM 721 C C . ARG A 1 94 ? -13.211 -14.618 19.937 1.00 64.69 94 ARG A C 1
ATOM 723 O O . ARG A 1 94 ? -12.269 -15.350 19.629 1.00 64.69 94 ARG A O 1
ATOM 730 N N . THR A 1 95 ? -14.258 -15.006 20.646 1.00 59.41 95 THR A N 1
ATOM 731 C CA . THR A 1 95 ? -14.572 -16.380 21.013 1.00 59.41 95 THR A CA 1
ATOM 732 C C . THR A 1 95 ? -15.909 -16.699 20.357 1.00 59.41 95 THR A C 1
ATOM 734 O O . THR A 1 95 ? -16.936 -16.156 20.756 1.00 59.41 95 THR A O 1
ATOM 737 N N . GLU A 1 96 ? -15.898 -17.527 19.316 1.00 66.50 96 GLU A N 1
ATOM 738 C CA . GLU A 1 96 ? -17.110 -17.960 18.619 1.00 66.50 96 GLU A CA 1
ATOM 739 C C . GLU A 1 96 ? -17.505 -19.356 19.109 1.00 66.50 96 GLU A C 1
ATOM 741 O O . GLU A 1 96 ? -16.675 -20.262 19.197 1.00 66.50 96 GLU A O 1
ATOM 746 N N . VAL A 1 97 ? -18.779 -19.538 19.461 1.00 58.88 97 VAL A N 1
ATOM 747 C CA . VAL A 1 97 ? -19.326 -20.860 19.782 1.00 58.88 97 VAL A CA 1
ATOM 748 C C . VAL A 1 97 ? -19.865 -21.457 18.490 1.00 58.88 97 VAL A C 1
ATOM 750 O O . VAL A 1 97 ? -20.928 -21.072 18.011 1.00 58.88 97 VAL A O 1
ATOM 753 N N . THR A 1 98 ? -19.126 -22.401 17.923 1.00 65.44 98 THR A N 1
ATOM 754 C CA . THR A 1 98 ? -19.583 -23.209 16.788 1.00 65.44 98 THR A CA 1
ATOM 755 C C . THR A 1 98 ? -20.330 -24.445 17.293 1.00 65.44 98 THR A C 1
ATOM 757 O O . THR A 1 98 ? -20.153 -24.864 18.438 1.00 65.44 98 THR A O 1
ATOM 760 N N . GLY A 1 99 ? -21.135 -25.085 16.436 1.00 62.25 99 GLY A N 1
ATOM 761 C CA . GLY A 1 99 ? -21.829 -26.340 16.775 1.00 62.25 99 GLY A CA 1
ATOM 762 C C . GLY A 1 99 ? -20.897 -27.489 17.202 1.00 62.25 99 GLY A C 1
ATOM 763 O O . GLY A 1 99 ? -21.360 -28.466 17.782 1.00 62.25 99 GLY A O 1
ATOM 764 N N . SER A 1 100 ? -19.589 -27.358 16.955 1.00 66.00 100 SER A N 1
ATOM 765 C CA . SER A 1 100 ? -18.526 -28.293 17.341 1.00 66.00 100 SER A CA 1
ATOM 766 C C . SER A 1 100 ? -17.653 -27.823 18.517 1.00 66.00 100 SER A C 1
ATOM 768 O O . SER A 1 100 ? -16.731 -28.542 18.895 1.00 66.00 100 SER A O 1
ATOM 770 N N . GLY A 1 101 ? -17.910 -26.647 19.104 1.00 59.31 101 GLY A N 1
ATOM 771 C CA . GLY A 1 101 ? -17.173 -26.137 20.266 1.00 59.31 101 GLY A CA 1
ATOM 772 C C . GLY A 1 101 ? -16.837 -24.643 20.219 1.00 59.31 101 GLY A C 1
ATOM 773 O O . GLY A 1 101 ? -17.184 -23.924 19.282 1.00 59.31 101 GLY A O 1
ATOM 774 N N . LEU A 1 102 ? -16.143 -24.178 21.260 1.00 61.34 102 LEU A N 1
ATOM 775 C CA . LEU A 1 102 ? -15.603 -22.819 21.367 1.00 61.34 102 LEU A CA 1
ATOM 776 C C . LEU A 1 102 ? -14.327 -22.688 20.525 1.00 61.34 102 LEU A C 1
ATOM 778 O O . LEU A 1 102 ? -13.326 -23.340 20.816 1.00 61.34 102 LEU A O 1
ATOM 782 N N . VAL A 1 103 ? -14.351 -21.818 19.518 1.00 63.28 103 VAL A N 1
ATOM 783 C CA . VAL A 1 103 ? -13.172 -21.407 18.752 1.00 63.28 103 VAL A CA 1
ATOM 784 C C . VAL A 1 103 ? -12.760 -20.022 19.238 1.00 63.28 103 VAL A C 1
ATOM 786 O O . VAL A 1 103 ? -13.484 -19.043 19.064 1.00 63.28 103 VAL A O 1
ATOM 789 N N . GLN A 1 104 ? -11.597 -19.939 19.881 1.00 53.72 104 GLN A N 1
ATOM 790 C CA . GLN A 1 104 ? -10.973 -18.669 20.235 1.00 53.72 104 GLN A CA 1
ATOM 791 C C . GLN A 1 104 ? -9.961 -18.304 19.150 1.00 53.72 104 GLN A C 1
ATOM 793 O O . GLN A 1 104 ? -8.937 -18.971 19.010 1.00 53.72 104 GLN A O 1
ATOM 798 N N . SER A 1 105 ? -10.231 -17.236 18.402 1.00 61.34 105 SER A N 1
ATOM 799 C CA . SER A 1 105 ? -9.268 -16.686 17.449 1.00 61.34 105 SER A CA 1
ATOM 800 C C . SER A 1 105 ? -8.497 -15.555 18.116 1.00 61.34 105 SER A C 1
ATOM 802 O O . SER A 1 105 ? -9.015 -14.458 18.315 1.00 61.34 105 SER A O 1
ATOM 804 N N . SER A 1 106 ? -7.243 -15.836 18.473 1.00 55.47 106 SER A N 1
ATOM 805 C CA . SER A 1 106 ? -6.270 -14.847 18.962 1.00 55.47 106 SER A CA 1
ATOM 806 C C . SER A 1 106 ? -5.190 -14.511 17.923 1.00 55.47 106 SER A C 1
ATOM 808 O O . SER A 1 106 ? -4.145 -13.969 18.275 1.00 55.47 106 SER A O 1
ATOM 810 N N . GLY A 1 107 ? -5.402 -14.903 16.664 1.00 59.97 107 GLY A N 1
ATOM 811 C CA . GLY A 1 107 ? -4.468 -14.712 15.556 1.00 59.97 107 GLY A CA 1
ATOM 812 C C . GLY A 1 107 ? -4.861 -13.566 14.616 1.00 59.97 107 GLY A C 1
ATOM 813 O O . GLY A 1 107 ? -5.920 -12.961 14.790 1.00 59.97 107 GLY A O 1
ATOM 814 N N . PRO A 1 108 ? -4.018 -13.265 13.609 1.00 66.75 108 PRO A N 1
ATOM 815 C CA . PRO A 1 108 ? -4.363 -12.315 12.558 1.00 66.75 108 PRO A CA 1
ATOM 816 C C . PRO A 1 108 ? -5.648 -12.757 11.851 1.00 66.75 108 PRO A C 1
ATOM 818 O O . PRO A 1 108 ? -5.799 -13.924 11.490 1.00 66.75 108 PRO A O 1
ATOM 821 N N . ILE A 1 109 ? -6.572 -11.814 11.678 1.00 79.62 109 ILE A N 1
ATOM 822 C CA . ILE A 1 109 ? -7.869 -12.066 11.055 1.00 79.62 109 ILE A CA 1
ATOM 823 C C . ILE A 1 109 ? -7.697 -12.469 9.582 1.00 79.62 109 ILE A C 1
ATOM 825 O O . ILE A 1 109 ? -6.959 -11.822 8.835 1.00 79.62 109 ILE A O 1
ATOM 829 N N . GLY A 1 110 ? -8.357 -13.558 9.181 1.00 83.44 110 GLY A N 1
ATOM 830 C CA . GLY A 1 110 ? -8.396 -14.010 7.789 1.00 83.44 110 GLY A CA 1
ATOM 831 C C . GLY A 1 110 ? -9.172 -13.039 6.898 1.00 83.44 110 GLY A C 1
ATOM 832 O O . GLY A 1 110 ? -10.039 -12.304 7.368 1.00 83.44 110 GLY A O 1
ATOM 833 N N . LEU A 1 111 ? -8.866 -13.016 5.599 1.00 88.38 111 LEU A N 1
ATOM 834 C CA . LEU A 1 111 ? -9.556 -12.139 4.641 1.00 88.38 111 LEU A CA 1
ATOM 835 C C . LEU A 1 111 ? -11.038 -12.501 4.483 1.00 88.38 111 LEU A C 1
ATOM 837 O O . LEU A 1 111 ? -11.883 -11.616 4.383 1.00 88.38 111 LEU A O 1
ATOM 841 N N . ASP A 1 112 ? -11.344 -13.794 4.481 1.00 87.69 112 ASP A N 1
ATOM 842 C CA . ASP A 1 112 ? -12.697 -14.349 4.475 1.00 87.69 112 ASP A CA 1
ATOM 843 C C . ASP A 1 112 ? -13.504 -13.880 5.690 1.00 87.69 112 ASP A C 1
ATOM 845 O O . ASP A 1 112 ? -14.660 -13.477 5.559 1.00 87.69 112 ASP A O 1
ATOM 849 N N . GLU A 1 113 ? -12.860 -13.843 6.853 1.00 88.44 113 GLU A N 1
ATOM 850 C CA . GLU A 1 113 ? -13.468 -13.344 8.078 1.00 88.44 113 GLU A CA 1
ATOM 851 C C . GLU A 1 113 ? -13.701 -11.830 8.018 1.00 88.44 113 GLU A C 1
ATOM 853 O O . GLU A 1 113 ? -14.788 -11.364 8.345 1.00 88.44 113 GLU A O 1
ATOM 858 N N . VAL A 1 114 ? -12.732 -11.047 7.533 1.00 92.25 114 VAL A N 1
ATOM 859 C CA . VAL A 1 114 ? -12.910 -9.598 7.323 1.00 92.25 114 VAL A CA 1
ATOM 860 C C . VAL A 1 114 ? -14.101 -9.319 6.407 1.00 92.25 114 VAL A C 1
ATOM 862 O O . VAL A 1 114 ? -14.929 -8.461 6.711 1.00 92.25 114 VAL A O 1
ATOM 865 N N . VAL A 1 115 ? -14.210 -10.066 5.308 1.00 93.38 115 VAL A N 1
ATOM 866 C CA . VAL A 1 115 ? -15.335 -9.981 4.374 1.00 93.38 115 VAL A CA 1
ATOM 867 C C . VAL A 1 115 ? -16.657 -10.301 5.068 1.00 93.38 115 VAL A C 1
ATOM 869 O O . VAL A 1 115 ? -17.610 -9.533 4.941 1.00 93.38 115 VAL A O 1
ATOM 872 N N . ARG A 1 116 ? -16.710 -11.396 5.834 1.00 91.56 116 ARG A N 1
ATOM 873 C CA . ARG A 1 116 ? -17.902 -11.802 6.585 1.00 91.56 116 ARG A CA 1
ATOM 874 C C . ARG A 1 116 ? -18.329 -10.733 7.592 1.00 91.56 116 ARG A C 1
ATOM 876 O O . ARG A 1 116 ? -19.521 -10.468 7.738 1.00 91.56 116 ARG A O 1
ATOM 883 N N . LEU A 1 117 ? -17.373 -10.119 8.286 1.00 91.50 117 LEU A N 1
ATOM 884 C CA . LEU A 1 117 ? -17.641 -9.067 9.265 1.00 91.50 117 LEU A CA 1
ATOM 885 C C . LEU A 1 117 ? -18.116 -7.771 8.604 1.00 91.50 117 LEU A C 1
ATOM 887 O O . LEU A 1 117 ? -19.041 -7.151 9.125 1.00 91.50 117 LEU A O 1
ATOM 891 N N . ASP A 1 118 ? -17.551 -7.377 7.460 1.00 93.06 118 ASP A N 1
ATOM 892 C CA . ASP A 1 118 ? -18.089 -6.252 6.682 1.00 93.06 118 ASP A CA 1
ATOM 893 C C . ASP A 1 118 ? -19.525 -6.547 6.231 1.00 93.06 118 ASP A C 1
ATOM 895 O O . ASP A 1 118 ? -20.407 -5.722 6.445 1.00 93.06 118 ASP A O 1
ATOM 899 N N . ASP A 1 119 ? -19.795 -7.740 5.693 1.00 92.12 119 ASP A N 1
ATOM 900 C CA . ASP A 1 119 ? -21.145 -8.145 5.283 1.00 92.12 119 ASP A CA 1
ATOM 901 C C . ASP A 1 119 ? -22.152 -8.090 6.450 1.00 92.12 119 ASP A C 1
ATOM 903 O O . ASP A 1 119 ? -23.286 -7.650 6.259 1.00 92.12 119 ASP A O 1
ATOM 907 N N . LEU A 1 120 ? -21.741 -8.495 7.657 1.00 90.81 120 LEU A N 1
ATOM 908 C CA . LEU A 1 120 ? -22.610 -8.542 8.835 1.00 90.81 120 LEU A CA 1
ATOM 909 C C . LEU A 1 120 ? -22.863 -7.161 9.463 1.00 90.81 120 LEU A C 1
ATOM 911 O O . LEU A 1 120 ? -23.967 -6.906 9.943 1.00 90.81 120 LEU A O 1
ATOM 915 N N . TYR A 1 121 ? -21.856 -6.283 9.490 1.00 90.06 121 TYR A N 1
ATOM 916 C CA . TYR A 1 121 ? -21.908 -5.026 10.248 1.00 90.06 121 TYR A CA 1
ATOM 917 C C . TYR A 1 121 ? -21.996 -3.756 9.389 1.00 90.06 121 TYR A C 1
ATOM 919 O O . TYR A 1 121 ? -22.200 -2.681 9.950 1.00 90.06 121 TYR A O 1
ATOM 927 N N . ARG A 1 122 ? -21.886 -3.824 8.052 1.00 89.06 122 ARG A N 1
ATOM 928 C CA . ARG A 1 122 ? -21.920 -2.608 7.209 1.00 89.06 122 ARG A CA 1
ATOM 929 C C . ARG A 1 122 ? -23.272 -1.896 7.140 1.00 89.06 122 ARG A C 1
ATOM 931 O O . ARG A 1 122 ? -23.320 -0.756 6.680 1.00 89.06 122 ARG A O 1
ATOM 938 N N . GLY A 1 123 ? -24.361 -2.564 7.517 1.00 88.81 123 GLY A N 1
ATOM 939 C CA . GLY A 1 123 ? -25.715 -2.056 7.294 1.00 88.81 123 GLY A CA 1
ATOM 940 C C . GLY A 1 123 ? -26.025 -1.889 5.801 1.00 88.81 123 GLY A C 1
ATOM 941 O O . GLY A 1 123 ? -25.861 -2.825 5.022 1.00 88.81 123 GLY A O 1
ATOM 942 N N . GLU A 1 124 ? -26.463 -0.694 5.403 1.00 88.56 124 GLU A N 1
ATOM 943 C CA . GLU A 1 124 ? -26.839 -0.362 4.017 1.00 88.56 124 GLU A CA 1
ATOM 944 C C . GLU A 1 124 ? -25.669 0.163 3.163 1.00 88.56 124 GLU A C 1
ATOM 946 O O . GLU A 1 124 ? -25.851 0.469 1.986 1.00 88.56 124 GLU A O 1
ATOM 951 N N . GLY A 1 125 ? -24.466 0.279 3.735 1.00 87.19 125 GLY A N 1
ATOM 952 C CA . GLY A 1 125 ? -23.291 0.765 3.013 1.00 87.19 125 GLY A CA 1
ATOM 953 C C . GLY A 1 125 ? -22.847 -0.161 1.875 1.00 87.19 125 GLY A C 1
ATOM 954 O O . GLY A 1 125 ? -23.114 -1.366 1.878 1.00 87.19 125 GLY A O 1
ATOM 955 N N . GLU A 1 126 ? -22.109 0.393 0.910 1.00 91.94 126 GLU A N 1
ATOM 956 C CA . GLU A 1 126 ? -21.431 -0.409 -0.111 1.00 91.94 126 GLU A CA 1
ATOM 957 C C . GLU A 1 126 ? -20.392 -1.347 0.524 1.00 91.94 126 GLU A C 1
ATOM 959 O O . GLU A 1 126 ? -19.713 -1.000 1.496 1.00 91.94 126 GLU A O 1
ATOM 964 N N . ARG A 1 127 ? -20.237 -2.542 -0.056 1.00 93.50 127 ARG A N 1
ATOM 965 C CA . ARG A 1 127 ? -19.231 -3.517 0.378 1.00 93.50 127 ARG A CA 1
ATOM 966 C C . ARG A 1 127 ? -17.823 -2.942 0.234 1.00 93.50 127 ARG A C 1
ATOM 968 O O . ARG A 1 127 ? -17.500 -2.327 -0.783 1.00 93.50 127 ARG A O 1
ATOM 975 N N . ALA A 1 128 ? -16.973 -3.188 1.227 1.00 95.06 128 ALA A N 1
ATOM 976 C CA . ALA A 1 128 ? -15.574 -2.790 1.159 1.00 95.06 128 ALA A CA 1
ATOM 977 C C . ALA A 1 128 ? -14.863 -3.496 -0.009 1.00 95.06 128 ALA A C 1
ATOM 979 O O . ALA A 1 128 ? -14.936 -4.720 -0.148 1.00 95.06 128 ALA A O 1
ATOM 980 N N . ARG A 1 129 ? -14.154 -2.727 -0.840 1.00 95.69 129 ARG A N 1
ATOM 981 C CA . ARG A 1 129 ? -13.256 -3.253 -1.876 1.00 95.69 129 ARG A CA 1
ATOM 982 C C . ARG A 1 129 ? -11.901 -3.609 -1.300 1.00 95.69 129 ARG A C 1
ATOM 984 O O . ARG A 1 129 ? -11.355 -4.637 -1.685 1.00 95.69 129 ARG A O 1
ATOM 991 N N . SER A 1 130 ? -11.379 -2.810 -0.371 1.00 97.19 130 SER A N 1
ATOM 992 C CA . SER A 1 130 ? -10.104 -3.097 0.283 1.00 97.19 130 SER A CA 1
ATOM 993 C C . SER A 1 130 ? -10.152 -3.040 1.805 1.00 97.19 130 SER A C 1
ATOM 995 O O . SER A 1 130 ? -10.987 -2.363 2.404 1.00 97.19 130 SER A O 1
ATOM 997 N N . GLY A 1 131 ? -9.219 -3.756 2.427 1.00 96.69 131 GLY A N 1
ATOM 998 C CA . GLY A 1 131 ? -8.901 -3.668 3.846 1.00 96.69 131 GLY A CA 1
ATOM 999 C C . GLY A 1 131 ? -7.546 -3.002 4.060 1.00 96.69 131 GLY A C 1
ATOM 1000 O O . GLY A 1 131 ? -6.635 -3.177 3.249 1.00 96.69 131 GLY A O 1
ATOM 1001 N N . VAL A 1 132 ? -7.413 -2.253 5.154 1.00 97.12 132 VAL A N 1
ATOM 1002 C CA . VAL A 1 132 ? -6.167 -1.604 5.572 1.00 97.12 132 VAL A CA 1
ATOM 1003 C C . VAL A 1 132 ? -5.704 -2.159 6.915 1.00 97.12 132 VAL A C 1
ATOM 1005 O O . VAL A 1 132 ? -6.462 -2.158 7.885 1.00 97.12 132 VAL A O 1
ATOM 1008 N N . TRP A 1 133 ? -4.444 -2.582 6.976 1.00 95.50 133 TRP A N 1
ATOM 1009 C CA . TRP A 1 133 ? -3.740 -2.950 8.203 1.00 95.50 133 TRP A CA 1
ATOM 1010 C C . TRP A 1 133 ? -2.618 -1.949 8.432 1.00 95.50 133 TRP A C 1
ATOM 1012 O O . TRP A 1 133 ? -1.780 -1.739 7.550 1.00 95.50 133 TRP A O 1
ATOM 1022 N N . LEU A 1 134 ? -2.612 -1.343 9.613 1.00 95.56 134 LEU A N 1
ATOM 1023 C CA . LEU A 1 134 ? -1.581 -0.424 10.068 1.00 95.56 134 LEU A CA 1
ATOM 1024 C C . LEU A 1 134 ? -0.954 -0.967 11.345 1.00 95.56 134 LEU A C 1
ATOM 1026 O O . LEU A 1 134 ? -1.641 -1.155 12.343 1.00 95.56 134 LEU A O 1
ATOM 1030 N N . ASP A 1 135 ? 0.352 -1.194 11.316 1.00 93.56 135 ASP A N 1
ATOM 1031 C CA . ASP A 1 135 ? 1.103 -1.731 12.444 1.00 93.56 13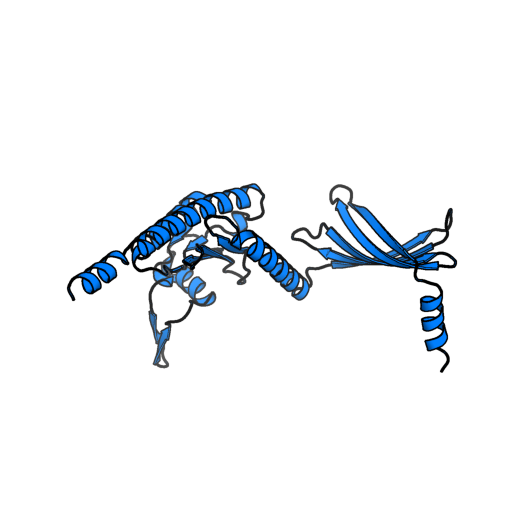5 ASP A CA 1
ATOM 1032 C C . ASP A 1 135 ? 2.251 -0.777 12.791 1.00 93.56 135 ASP A C 1
ATOM 1034 O O . ASP A 1 135 ? 3.022 -0.357 11.925 1.00 93.56 135 ASP A O 1
ATOM 1038 N N . GLU A 1 136 ? 2.384 -0.427 14.066 1.00 92.81 136 GLU A N 1
ATOM 1039 C CA . GLU A 1 136 ? 3.540 0.319 14.550 1.00 92.81 136 GLU A CA 1
ATOM 1040 C C . GLU A 1 136 ? 4.762 -0.609 14.610 1.00 92.81 136 GLU A C 1
ATOM 1042 O O . GLU A 1 136 ? 4.722 -1.733 15.117 1.00 92.81 136 GLU A O 1
ATOM 1047 N N . THR A 1 137 ? 5.887 -0.143 14.088 1.00 89.94 137 THR A N 1
ATOM 1048 C CA . THR A 1 137 ? 7.142 -0.895 14.023 1.00 89.94 137 THR A CA 1
ATOM 1049 C C . THR A 1 137 ? 8.229 -0.181 14.819 1.00 89.94 137 THR A C 1
ATOM 1051 O O . THR A 1 137 ? 8.040 0.927 15.308 1.00 89.94 137 THR A O 1
ATOM 1054 N N . GLN A 1 138 ? 9.403 -0.804 14.954 1.00 84.50 138 GLN A N 1
ATOM 1055 C CA . GLN A 1 138 ? 10.537 -0.149 15.621 1.00 84.50 138 GLN A CA 1
ATOM 1056 C C . GLN A 1 138 ? 11.048 1.085 14.866 1.00 84.50 138 GLN A C 1
ATOM 1058 O O . GLN A 1 138 ? 11.666 1.956 15.468 1.00 84.50 138 GLN A O 1
ATOM 1063 N N . SER A 1 139 ? 10.828 1.131 13.552 1.00 79.75 139 SER A N 1
ATOM 1064 C CA . SER A 1 139 ? 11.357 2.156 12.652 1.00 79.75 139 SER A CA 1
ATOM 1065 C C . SER A 1 139 ? 10.312 3.179 12.200 1.00 79.75 139 SER A C 1
ATOM 1067 O O . SER A 1 139 ? 10.683 4.154 11.558 1.00 79.75 139 SER A O 1
ATOM 1069 N N . GLY A 1 140 ? 9.028 2.976 12.503 1.00 88.06 140 GLY A N 1
ATOM 1070 C CA . GLY A 1 140 ? 7.929 3.801 11.997 1.00 88.06 140 GLY A CA 1
ATOM 1071 C C . GLY A 1 140 ? 6.644 2.989 11.863 1.00 88.06 140 GLY A C 1
ATOM 1072 O O . GLY A 1 140 ? 6.270 2.268 12.782 1.00 88.06 140 GLY A O 1
ATOM 1073 N N . LEU A 1 141 ? 5.997 3.035 10.704 1.00 93.19 141 LEU A N 1
ATOM 1074 C CA . LEU A 1 141 ? 4.705 2.401 10.439 1.00 93.19 141 LEU A CA 1
ATOM 1075 C C . LEU A 1 141 ? 4.811 1.387 9.305 1.00 93.19 141 LEU A C 1
ATOM 1077 O O . LEU A 1 141 ? 5.451 1.651 8.295 1.00 93.19 141 LEU A O 1
ATOM 1081 N N . ALA A 1 142 ? 4.141 0.250 9.430 1.00 93.12 142 ALA A N 1
ATOM 1082 C CA . ALA A 1 142 ? 3.873 -0.646 8.316 1.00 93.12 142 ALA A CA 1
ATOM 1083 C C . ALA A 1 142 ? 2.411 -0.491 7.902 1.00 93.12 142 ALA A C 1
ATOM 1085 O O . ALA A 1 142 ? 1.516 -0.621 8.733 1.00 93.12 142 ALA A O 1
ATOM 1086 N N . ILE A 1 143 ? 2.172 -0.235 6.619 1.00 95.06 143 ILE A N 1
ATOM 1087 C CA . ILE A 1 143 ? 0.833 -0.179 6.033 1.00 95.06 143 ILE A CA 1
ATOM 1088 C C . ILE A 1 143 ? 0.685 -1.273 4.986 1.00 95.06 143 ILE A C 1
ATOM 1090 O O . ILE A 1 143 ? 1.594 -1.509 4.187 1.00 95.06 143 ILE A O 1
ATOM 1094 N N . ARG A 1 144 ? -0.479 -1.923 4.972 1.00 94.75 144 ARG A N 1
ATOM 1095 C CA . ARG A 1 144 ? -0.909 -2.849 3.924 1.00 94.75 144 ARG A CA 1
ATOM 1096 C C . ARG A 1 144 ? -2.344 -2.532 3.524 1.00 94.75 144 ARG A C 1
ATOM 1098 O O . ARG A 1 144 ? -3.207 -2.461 4.389 1.00 94.75 144 ARG A O 1
ATOM 1105 N N . ILE A 1 145 ? -2.586 -2.372 2.230 1.00 95.88 145 ILE A N 1
ATOM 1106 C CA . ILE A 1 145 ? -3.899 -2.228 1.603 1.00 95.88 145 ILE A CA 1
ATOM 1107 C C . ILE A 1 145 ? -4.093 -3.447 0.706 1.00 95.88 145 ILE A C 1
ATOM 1109 O O . ILE A 1 145 ? -3.279 -3.695 -0.186 1.00 95.88 145 ILE A O 1
ATOM 1113 N N . VAL A 1 146 ? -5.146 -4.218 0.952 1.00 95.00 146 VAL A N 1
ATOM 1114 C CA . VAL A 1 146 ? -5.406 -5.494 0.271 1.00 95.00 146 VAL A CA 1
ATOM 1115 C C . VAL A 1 146 ? -6.809 -5.483 -0.312 1.00 95.00 146 VAL A C 1
ATOM 1117 O O . VAL A 1 146 ? -7.748 -5.105 0.380 1.00 95.00 146 VAL A O 1
ATOM 1120 N N . ASP A 1 147 ? -6.957 -5.912 -1.563 1.00 95.00 147 ASP A N 1
ATOM 1121 C CA . ASP A 1 147 ? -8.253 -6.128 -2.206 1.00 95.00 147 ASP A CA 1
ATOM 1122 C C . ASP A 1 147 ? -8.960 -7.321 -1.545 1.00 95.00 147 ASP A C 1
ATOM 1124 O O . ASP A 1 147 ? -8.460 -8.446 -1.547 1.00 95.00 147 ASP A O 1
ATOM 1128 N N . LEU A 1 148 ? -10.136 -7.082 -0.970 1.00 94.81 148 LEU A N 1
ATOM 1129 C CA . LEU A 1 148 ? -10.898 -8.084 -0.223 1.00 94.81 148 LEU A CA 1
ATOM 1130 C C . LEU A 1 148 ? -11.580 -9.118 -1.127 1.00 94.81 148 LEU A C 1
ATOM 1132 O O . LEU A 1 148 ? -12.090 -10.119 -0.631 1.00 94.81 148 LEU A O 1
ATOM 1136 N N . ARG A 1 149 ? -11.612 -8.905 -2.448 1.00 91.00 149 ARG A N 1
ATOM 1137 C CA . ARG A 1 149 ? -12.250 -9.838 -3.392 1.00 91.00 149 ARG A CA 1
ATOM 1138 C C . ARG A 1 149 ? -11.346 -11.006 -3.758 1.00 91.00 149 ARG A C 1
ATOM 1140 O O . ARG A 1 149 ? -11.841 -12.095 -4.019 1.00 91.00 149 ARG A O 1
ATOM 1147 N N . ASN A 1 150 ? -10.040 -10.763 -3.829 1.00 88.44 150 ASN A N 1
ATOM 1148 C CA . ASN A 1 150 ? -9.058 -11.736 -4.315 1.00 88.44 150 ASN A CA 1
ATOM 1149 C C . ASN A 1 150 ? -7.794 -11.832 -3.446 1.00 88.44 150 ASN A C 1
ATOM 1151 O O . ASN A 1 150 ? -6.920 -12.636 -3.748 1.00 88.44 150 ASN A O 1
ATOM 1155 N N . GLY A 1 151 ? -7.678 -11.030 -2.384 1.00 86.44 151 GLY A N 1
ATOM 1156 C CA . GLY A 1 151 ? -6.519 -11.022 -1.493 1.00 86.44 151 GLY A CA 1
ATOM 1157 C C . GLY A 1 151 ? -5.264 -10.382 -2.082 1.00 86.44 151 GLY A C 1
ATOM 1158 O O . GLY A 1 151 ? -4.199 -10.460 -1.471 1.00 86.44 151 GLY A O 1
ATOM 1159 N N . ARG A 1 152 ? -5.366 -9.728 -3.245 1.00 88.81 152 ARG A N 1
ATOM 1160 C CA . ARG A 1 152 ? -4.235 -9.050 -3.879 1.00 88.81 152 ARG A CA 1
ATOM 1161 C C . ARG A 1 152 ? -3.806 -7.853 -3.040 1.00 88.81 152 ARG A C 1
ATOM 1163 O O . ARG A 1 152 ? -4.613 -6.976 -2.733 1.00 88.81 152 ARG A O 1
ATOM 1170 N N . VAL A 1 153 ? -2.518 -7.763 -2.733 1.00 90.31 153 VAL A N 1
ATOM 1171 C CA . VAL A 1 153 ? -1.952 -6.587 -2.067 1.00 90.31 153 VAL A CA 1
ATOM 1172 C C . VAL A 1 153 ? -1.887 -5.434 -3.071 1.00 90.31 153 VAL A C 1
ATOM 1174 O O . VAL A 1 153 ? -1.154 -5.499 -4.051 1.00 90.31 153 VAL A O 1
ATOM 1177 N N . ILE A 1 154 ? -2.668 -4.380 -2.833 1.00 91.75 154 ILE A N 1
ATOM 1178 C CA . ILE A 1 154 ? -2.692 -3.163 -3.658 1.00 91.75 154 ILE A CA 1
ATOM 1179 C C . ILE A 1 154 ? -1.495 -2.280 -3.300 1.00 91.75 154 ILE A C 1
ATOM 1181 O O . ILE A 1 154 ? -0.835 -1.715 -4.165 1.00 91.75 154 ILE A O 1
ATOM 1185 N N . PHE A 1 155 ? -1.207 -2.171 -2.004 1.00 92.06 155 PHE A N 1
ATOM 1186 C CA . PHE A 1 155 ? -0.152 -1.310 -1.490 1.00 92.06 155 PHE A CA 1
ATOM 1187 C C . PHE A 1 155 ? 0.422 -1.906 -0.210 1.00 92.06 155 PHE A C 1
ATOM 1189 O O . PHE A 1 155 ? -0.333 -2.247 0.694 1.00 92.06 155 PHE A O 1
ATOM 1196 N N . ALA A 1 156 ? 1.741 -2.033 -0.097 1.00 91.50 156 ALA A N 1
ATOM 1197 C CA . ALA A 1 156 ? 2.371 -2.470 1.146 1.00 91.50 156 ALA A CA 1
ATOM 1198 C C . ALA A 1 156 ? 3.748 -1.848 1.315 1.00 91.50 156 ALA A C 1
ATOM 1200 O O . ALA A 1 156 ? 4.617 -2.043 0.464 1.00 91.50 156 ALA A O 1
ATOM 1201 N N . GLN A 1 157 ? 3.947 -1.098 2.400 1.00 90.06 157 GLN A N 1
ATOM 1202 C CA . GLN A 1 157 ? 5.188 -0.364 2.643 1.00 90.06 157 GLN A CA 1
ATOM 1203 C C . GLN A 1 157 ? 5.471 -0.177 4.130 1.00 90.06 157 GLN A C 1
ATOM 1205 O O . GLN A 1 157 ? 4.559 -0.169 4.958 1.00 90.06 157 GLN A O 1
ATOM 1210 N N . VAL A 1 158 ? 6.754 0.008 4.447 1.00 89.38 158 VAL A N 1
ATOM 1211 C CA . VAL A 1 158 ? 7.192 0.499 5.755 1.00 89.38 158 VAL A CA 1
ATOM 1212 C C . VAL A 1 158 ? 7.617 1.952 5.595 1.00 89.38 158 VAL A C 1
ATOM 1214 O O . VAL A 1 158 ? 8.534 2.256 4.830 1.00 89.38 158 VAL A O 1
ATOM 1217 N N . VAL A 1 159 ? 6.936 2.833 6.316 1.00 89.12 159 VAL A N 1
ATOM 1218 C CA . VAL A 1 159 ? 7.151 4.275 6.339 1.00 89.12 159 VAL A CA 1
ATOM 1219 C C . VAL A 1 159 ? 7.874 4.631 7.628 1.00 89.12 159 VAL A C 1
ATOM 1221 O O . VAL A 1 159 ? 7.335 4.481 8.721 1.00 89.12 159 VAL A O 1
ATOM 1224 N N . ASP A 1 160 ? 9.110 5.087 7.501 1.00 86.19 160 ASP A N 1
ATOM 1225 C CA . ASP A 1 160 ? 9.903 5.657 8.582 1.00 86.19 160 ASP A CA 1
ATOM 1226 C C . ASP A 1 160 ? 10.032 7.181 8.405 1.00 86.19 160 ASP A C 1
ATOM 1228 O O . ASP A 1 160 ? 9.908 7.675 7.282 1.00 86.19 160 ASP A O 1
ATOM 1232 N N . PRO A 1 161 ? 10.327 7.943 9.476 1.00 81.50 161 PRO A N 1
ATOM 1233 C CA . PRO A 1 161 ? 10.473 9.404 9.411 1.00 81.50 161 PRO A CA 1
ATOM 1234 C C . PRO A 1 161 ? 11.418 9.898 8.306 1.00 81.50 161 PRO A C 1
ATOM 1236 O O . PRO A 1 161 ? 11.182 10.916 7.660 1.00 81.50 161 PRO A O 1
ATOM 1239 N N . ASN A 1 162 ? 12.477 9.120 8.056 1.00 78.31 162 ASN A N 1
ATOM 1240 C CA . ASN A 1 162 ? 13.541 9.433 7.105 1.00 78.31 162 ASN A CA 1
ATOM 1241 C C . ASN A 1 162 ? 13.371 8.763 5.727 1.00 78.31 162 ASN A C 1
ATOM 1243 O O . ASN A 1 162 ? 14.294 8.843 4.915 1.00 78.31 162 ASN A O 1
ATOM 1247 N N . LEU A 1 163 ? 12.268 8.046 5.478 1.00 70.00 163 LEU A N 1
ATOM 1248 C CA . LEU A 1 163 ? 11.994 7.302 4.235 1.00 70.00 163 LEU A CA 1
ATOM 1249 C C . LEU A 1 163 ? 13.128 6.349 3.783 1.00 70.00 163 LEU A C 1
ATOM 1251 O O . LEU A 1 163 ? 13.272 6.040 2.595 1.00 70.00 163 LEU A O 1
ATOM 1255 N N . ARG A 1 164 ? 13.954 5.843 4.708 1.00 67.44 164 ARG A N 1
ATOM 1256 C CA . ARG A 1 164 ? 15.039 4.902 4.380 1.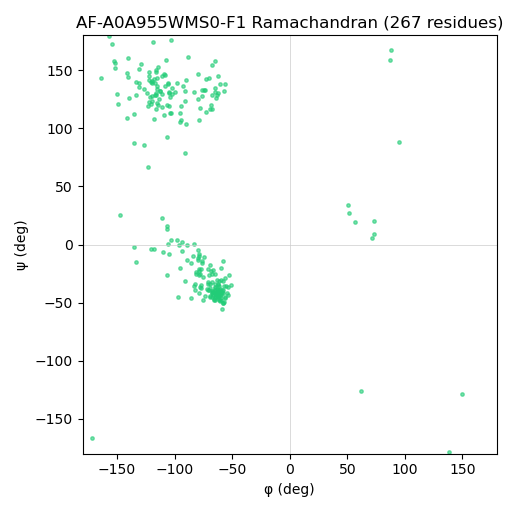00 67.44 164 ARG A CA 1
ATOM 1257 C C . ARG A 1 164 ? 14.471 3.518 4.104 1.00 67.44 164 ARG A C 1
ATOM 1259 O O . ARG A 1 164 ? 14.784 2.906 3.082 1.00 67.44 164 ARG A O 1
ATOM 1266 N N . SER A 1 165 ? 13.593 3.058 4.987 1.00 60.44 165 SER A N 1
ATOM 1267 C CA . SER A 1 165 ? 12.924 1.755 4.902 1.00 60.44 165 SER A CA 1
ATOM 1268 C C . SER A 1 165 ? 11.956 1.681 3.716 1.00 60.44 165 SER A C 1
ATOM 1270 O O . SER A 1 165 ? 11.737 0.608 3.146 1.00 60.44 165 SER A O 1
ATOM 1272 N N . TYR A 1 166 ? 11.451 2.833 3.274 1.00 60.12 166 TYR A N 1
ATOM 1273 C CA . TYR A 1 166 ? 10.615 2.972 2.086 1.00 60.12 166 TYR A CA 1
ATOM 1274 C C . TYR A 1 166 ? 11.303 2.462 0.809 1.00 60.12 166 TYR A C 1
ATOM 1276 O O . TYR A 1 166 ? 10.746 1.638 0.084 1.00 60.12 166 TYR A O 1
ATOM 1284 N N . THR A 1 167 ? 12.541 2.891 0.538 1.00 62.44 167 THR A N 1
ATOM 1285 C CA . THR A 1 167 ? 13.243 2.513 -0.706 1.00 62.44 167 THR A CA 1
ATOM 1286 C C . THR A 1 167 ? 13.482 1.005 -0.820 1.00 62.44 167 THR A C 1
ATOM 1288 O O . THR A 1 167 ? 13.305 0.424 -1.894 1.00 62.44 167 THR A O 1
ATOM 1291 N N . GLY A 1 168 ? 13.822 0.351 0.296 1.00 63.97 168 GLY A N 1
ATOM 1292 C CA . GLY A 1 168 ? 14.011 -1.097 0.352 1.00 63.97 168 GLY A CA 1
ATOM 1293 C C . GLY A 1 168 ? 12.700 -1.866 0.186 1.00 63.97 168 GLY A C 1
ATOM 1294 O O . GLY A 1 168 ? 12.630 -2.807 -0.603 1.00 63.97 168 GLY A O 1
ATOM 1295 N N . THR A 1 169 ? 11.640 -1.444 0.881 1.00 67.00 169 THR A N 1
ATOM 1296 C CA . THR A 1 169 ? 10.343 -2.139 0.844 1.00 67.00 169 THR A CA 1
ATOM 1297 C C . THR A 1 169 ? 9.621 -1.976 -0.487 1.00 67.00 169 THR A C 1
ATOM 1299 O O . THR A 1 169 ? 9.105 -2.960 -1.012 1.00 67.00 169 THR A O 1
ATOM 1302 N N . ALA A 1 170 ? 9.669 -0.792 -1.102 1.00 70.19 170 ALA A N 1
ATOM 1303 C CA . ALA A 1 170 ? 9.080 -0.557 -2.419 1.00 70.19 170 ALA A CA 1
ATOM 1304 C C . ALA A 1 170 ? 9.717 -1.438 -3.508 1.00 70.19 170 ALA A C 1
ATOM 1306 O O . ALA A 1 170 ? 9.015 -1.966 -4.372 1.00 70.19 170 ALA A O 1
ATOM 1307 N N . ARG A 1 171 ? 11.043 -1.637 -3.461 1.00 75.19 171 ARG A N 1
ATOM 1308 C CA . ARG A 1 171 ? 11.747 -2.522 -4.400 1.00 75.19 171 ARG A CA 1
ATOM 1309 C C . ARG A 1 171 ? 11.321 -3.979 -4.223 1.00 75.19 171 ARG A C 1
ATOM 1311 O O . ARG A 1 171 ? 11.016 -4.640 -5.214 1.00 75.19 171 ARG A O 1
ATOM 1318 N N . SER A 1 172 ? 11.283 -4.464 -2.984 1.00 73.31 172 SER A N 1
ATOM 1319 C CA . SER A 1 172 ? 10.872 -5.840 -2.682 1.00 73.31 172 SER A CA 1
ATOM 1320 C C . SER A 1 172 ? 9.416 -6.099 -3.061 1.00 73.31 172 SER A C 1
ATOM 1322 O O . SER A 1 172 ? 9.120 -7.134 -3.650 1.00 73.31 172 SER A O 1
ATOM 1324 N N . PHE A 1 173 ? 8.523 -5.143 -2.791 1.00 77.94 173 PHE A N 1
ATOM 1325 C CA . PHE A 1 173 ? 7.116 -5.241 -3.171 1.00 77.94 173 PHE A CA 1
ATOM 1326 C C . PHE A 1 173 ? 6.940 -5.334 -4.689 1.00 77.94 173 PHE A C 1
ATOM 1328 O O . PHE A 1 173 ? 6.270 -6.242 -5.166 1.00 77.94 173 PHE A O 1
ATOM 1335 N N . ARG A 1 174 ? 7.606 -4.462 -5.459 1.00 76.69 174 ARG A N 1
ATOM 1336 C CA . ARG A 1 174 ? 7.574 -4.516 -6.931 1.00 76.69 174 ARG A CA 1
ATOM 1337 C C . ARG A 1 174 ? 8.072 -5.854 -7.470 1.00 76.69 174 ARG A C 1
ATOM 1339 O O . ARG A 1 174 ? 7.472 -6.401 -8.386 1.00 76.69 174 ARG A O 1
ATOM 1346 N N . LEU A 1 175 ? 9.146 -6.393 -6.894 1.00 79.62 175 LEU A N 1
ATOM 1347 C CA . LEU A 1 175 ? 9.69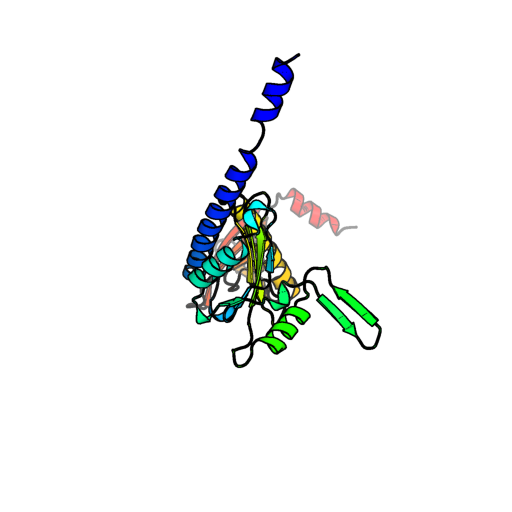2 -7.679 -7.321 1.00 79.62 175 LEU A CA 1
ATOM 1348 C C . LEU A 1 175 ? 8.736 -8.838 -7.005 1.00 79.62 175 LEU A C 1
ATOM 1350 O O . LEU A 1 175 ? 8.545 -9.709 -7.847 1.00 79.62 175 LEU A O 1
ATOM 1354 N N . ALA A 1 176 ? 8.108 -8.828 -5.828 1.00 79.56 176 ALA A N 1
ATOM 1355 C CA . ALA A 1 176 ? 7.107 -9.824 -5.454 1.00 79.56 176 ALA A CA 1
ATOM 1356 C C . ALA A 1 176 ? 5.860 -9.748 -6.350 1.00 79.56 176 ALA A C 1
ATOM 1358 O O . ALA A 1 176 ? 5.416 -10.776 -6.857 1.00 79.56 176 ALA A O 1
ATOM 1359 N N . ALA A 1 177 ? 5.349 -8.539 -6.604 1.00 77.31 177 ALA A N 1
ATOM 1360 C CA . ALA A 1 177 ? 4.212 -8.312 -7.493 1.00 77.31 177 ALA A CA 1
ATOM 1361 C C . ALA A 1 177 ? 4.500 -8.796 -8.924 1.00 77.31 177 ALA A C 1
ATOM 1363 O O . ALA A 1 177 ? 3.656 -9.439 -9.540 1.00 77.31 177 ALA A O 1
ATOM 1364 N N . GLU A 1 178 ? 5.711 -8.558 -9.434 1.00 76.56 178 GLU A N 1
ATOM 1365 C CA . GLU A 1 178 ? 6.135 -9.027 -10.756 1.00 76.56 178 GLU A CA 1
ATOM 1366 C C . GLU A 1 178 ? 6.243 -10.562 -10.823 1.00 76.56 178 GLU A C 1
ATOM 1368 O O . GLU A 1 178 ? 5.826 -11.173 -11.805 1.00 76.56 178 GLU A O 1
ATOM 1373 N N . VAL A 1 179 ? 6.753 -11.214 -9.772 1.00 81.19 179 VAL A N 1
ATOM 1374 C CA . VAL A 1 179 ? 6.781 -12.686 -9.685 1.00 81.19 179 VAL A CA 1
ATOM 1375 C C . VAL A 1 179 ? 5.366 -13.265 -9.659 1.00 81.19 179 VAL A C 1
ATOM 1377 O O . VAL A 1 179 ? 5.095 -14.242 -10.352 1.00 81.19 179 VAL A O 1
ATOM 1380 N N . GLU A 1 180 ? 4.452 -12.657 -8.904 1.00 73.94 180 GLU A N 1
ATOM 1381 C CA . GLU A 1 180 ? 3.054 -13.086 -8.845 1.00 73.94 180 GLU A CA 1
ATOM 1382 C C . GLU A 1 180 ? 2.355 -12.918 -10.203 1.00 73.94 180 GLU A C 1
ATOM 1384 O O . GLU A 1 180 ? 1.672 -13.827 -10.674 1.00 73.94 180 GLU A O 1
ATOM 1389 N N . ARG A 1 181 ? 2.590 -11.785 -10.874 1.00 79.19 181 ARG A N 1
ATOM 1390 C CA . ARG A 1 181 ? 2.111 -11.495 -12.231 1.00 79.19 181 ARG A CA 1
ATOM 1391 C C . ARG A 1 181 ? 2.571 -12.564 -13.229 1.00 79.19 181 ARG A C 1
ATOM 1393 O O . ARG A 1 181 ? 1.755 -13.105 -13.975 1.00 79.19 181 ARG A O 1
ATOM 1400 N N . ARG A 1 182 ? 3.854 -12.948 -13.180 1.00 78.88 182 ARG A N 1
ATOM 1401 C CA . ARG A 1 182 ? 4.404 -14.060 -13.979 1.00 78.88 182 ARG A CA 1
ATOM 1402 C C . ARG A 1 182 ? 3.761 -15.401 -13.636 1.00 78.88 182 ARG A C 1
ATOM 1404 O O . ARG A 1 182 ? 3.406 -16.148 -14.540 1.00 78.88 182 ARG A O 1
ATOM 1411 N N . ALA A 1 183 ? 3.564 -15.700 -12.352 1.00 76.75 183 ALA A N 1
ATOM 1412 C CA . ALA A 1 183 ? 2.931 -16.945 -11.915 1.00 76.75 183 ALA A CA 1
ATOM 1413 C C . ALA A 1 183 ? 1.471 -17.070 -12.389 1.00 76.75 183 ALA A C 1
ATOM 1415 O O . ALA A 1 183 ? 1.007 -18.179 -12.648 1.00 76.75 183 ALA A O 1
ATOM 1416 N N . ARG A 1 184 ? 0.760 -15.944 -12.551 1.00 76.75 184 ARG A N 1
ATOM 1417 C CA . ARG A 1 184 ? -0.586 -15.895 -13.150 1.00 76.75 184 ARG A CA 1
ATOM 1418 C C . ARG A 1 184 ? -0.590 -15.950 -14.684 1.00 76.75 184 ARG A C 1
ATOM 1420 O O . ARG A 1 184 ? -1.666 -16.008 -15.271 1.00 76.75 184 ARG A O 1
ATOM 1427 N N . GLY A 1 185 ? 0.576 -15.932 -15.334 1.00 74.62 185 GLY A N 1
ATOM 1428 C CA . GLY A 1 185 ? 0.689 -15.888 -16.795 1.00 74.62 185 GLY A CA 1
ATOM 1429 C C . GLY A 1 185 ? 0.330 -14.528 -17.407 1.00 74.62 185 GLY A C 1
ATOM 1430 O O . GLY A 1 185 ? 0.011 -14.462 -18.588 1.00 74.62 185 GLY A O 1
ATOM 1431 N N . GLU A 1 186 ? 0.362 -13.442 -16.624 1.00 74.38 186 GLU A N 1
ATOM 1432 C CA . GLU A 1 186 ? 0.082 -12.074 -17.104 1.00 74.38 186 GLU A CA 1
ATOM 1433 C C . GLU A 1 186 ? 1.286 -11.442 -17.833 1.00 74.38 186 GLU A C 1
ATOM 1435 O O . GLU A 1 186 ? 1.143 -10.416 -18.503 1.00 74.38 186 GLU A O 1
ATOM 1440 N N . SER A 1 187 ? 2.477 -12.040 -17.712 1.00 71.31 187 SER A N 1
ATOM 1441 C CA . SER A 1 187 ? 3.659 -11.663 -18.492 1.00 71.31 187 SER A CA 1
ATOM 1442 C C . SER A 1 187 ? 3.590 -12.266 -19.892 1.00 71.31 187 SER A C 1
ATOM 1444 O O . SER A 1 187 ? 3.483 -13.485 -20.034 1.00 71.31 187 SER A O 1
ATOM 1446 N N . ILE A 1 188 ? 3.703 -11.425 -20.919 1.00 79.00 188 ILE A N 1
ATOM 1447 C CA . ILE A 1 188 ? 3.746 -11.870 -22.313 1.00 79.00 188 ILE A CA 1
ATOM 1448 C C . ILE A 1 188 ? 5.210 -12.013 -22.730 1.00 79.00 188 ILE A C 1
ATOM 1450 O O . ILE A 1 188 ? 5.967 -11.041 -22.707 1.00 79.00 188 ILE A O 1
ATOM 1454 N N . SER A 1 189 ? 5.597 -13.228 -23.108 1.00 83.31 189 SER A N 1
ATOM 1455 C CA . SER A 1 189 ? 6.904 -13.512 -23.696 1.00 83.31 189 SER A CA 1
ATOM 1456 C C . SER A 1 189 ? 6.824 -13.393 -25.214 1.00 83.31 189 SER A C 1
ATOM 1458 O O . SER A 1 189 ? 5.927 -13.947 -25.852 1.00 83.31 189 SER A O 1
ATOM 1460 N N . HIS A 1 190 ? 7.780 -12.684 -25.797 1.00 83.44 190 HIS A N 1
ATOM 1461 C CA . HIS A 1 190 ? 7.912 -12.473 -27.230 1.00 83.44 190 HIS A CA 1
ATOM 1462 C C . HIS A 1 190 ? 9.190 -13.129 -27.736 1.00 83.44 190 HIS A C 1
ATOM 1464 O O . HIS A 1 190 ? 10.225 -13.084 -27.073 1.00 83.44 190 HIS A O 1
ATOM 1470 N N . ALA A 1 191 ? 9.113 -13.694 -28.938 1.00 87.06 191 ALA A N 1
ATOM 1471 C CA . ALA A 1 191 ? 10.278 -14.070 -29.720 1.00 87.06 191 ALA A CA 1
ATOM 1472 C C . ALA A 1 191 ? 10.307 -13.194 -30.978 1.00 87.06 191 ALA A C 1
ATOM 1474 O O . ALA A 1 191 ? 9.350 -13.219 -31.757 1.00 87.06 191 ALA A O 1
ATOM 1475 N N . PHE A 1 192 ? 11.370 -12.414 -31.167 1.00 84.12 192 PHE A N 1
ATOM 1476 C CA . PHE A 1 192 ? 11.594 -11.642 -32.387 1.00 84.12 192 PHE A CA 1
ATOM 1477 C C . PHE A 1 192 ? 12.687 -12.299 -33.214 1.00 84.12 192 PHE A C 1
ATOM 1479 O O . PHE A 1 192 ? 13.696 -12.754 -32.684 1.00 84.12 192 PHE A O 1
ATOM 1486 N N . PHE A 1 193 ? 12.475 -12.328 -34.521 1.00 85.56 193 PHE A N 1
ATOM 1487 C CA . PHE A 1 193 ? 13.459 -12.774 -35.489 1.00 85.56 193 PHE A CA 1
ATOM 1488 C C . PHE A 1 193 ? 13.741 -11.612 -36.434 1.00 85.56 193 PHE A C 1
ATOM 1490 O O . PHE A 1 193 ? 12.810 -11.093 -37.053 1.00 85.56 193 PHE A O 1
ATOM 1497 N N . ASP A 1 194 ? 15.003 -11.214 -36.531 1.00 79.88 194 ASP A N 1
ATOM 1498 C CA . ASP A 1 194 ? 15.465 -10.184 -37.456 1.00 79.88 194 ASP A CA 1
ATOM 1499 C C . ASP A 1 194 ? 16.503 -10.778 -38.411 1.00 79.88 194 ASP A C 1
ATOM 1501 O O . ASP A 1 194 ? 17.337 -11.601 -38.031 1.00 79.88 194 ASP A O 1
ATOM 1505 N N . ALA A 1 195 ? 16.429 -10.369 -39.671 1.00 80.94 195 ALA A N 1
ATOM 1506 C CA . ALA A 1 195 ? 17.356 -10.771 -40.712 1.00 80.94 195 ALA A CA 1
ATOM 1507 C C . ALA A 1 195 ? 17.640 -9.569 -41.614 1.00 80.94 195 ALA A C 1
ATOM 1509 O O . ALA A 1 195 ? 16.794 -9.157 -42.412 1.00 80.94 195 ALA A O 1
ATOM 1510 N N . ALA A 1 196 ? 18.854 -9.028 -41.527 1.00 78.06 196 ALA A N 1
ATOM 1511 C CA . ALA A 1 196 ? 19.303 -7.942 -42.386 1.00 78.06 196 ALA A CA 1
ATOM 1512 C C . ALA A 1 196 ? 20.294 -8.450 -43.433 1.00 78.06 196 ALA A C 1
ATOM 1514 O O . ALA A 1 196 ? 21.195 -9.233 -43.135 1.00 78.06 196 ALA A O 1
ATOM 1515 N N . VAL A 1 197 ? 20.149 -7.965 -44.670 1.00 75.88 197 VAL A N 1
ATOM 1516 C CA . VAL A 1 197 ? 20.963 -8.405 -45.817 1.00 75.88 197 VAL A CA 1
ATOM 1517 C C . VAL A 1 197 ? 21.998 -7.348 -46.239 1.00 75.88 197 VAL A C 1
ATOM 1519 O O . VAL A 1 197 ? 23.043 -7.704 -46.784 1.00 75.88 197 VAL A O 1
ATOM 1522 N N . TYR A 1 198 ? 21.761 -6.051 -45.982 1.00 60.47 198 TYR A N 1
ATOM 1523 C CA . TYR A 1 198 ? 22.693 -4.974 -46.353 1.00 60.47 198 TYR A CA 1
ATOM 1524 C C . TYR A 1 198 ? 22.428 -3.633 -45.623 1.00 60.47 198 TYR A C 1
ATOM 1526 O O . TYR A 1 198 ? 21.261 -3.257 -45.507 1.00 60.47 198 TYR A O 1
ATOM 1534 N N . PRO A 1 199 ? 23.470 -2.851 -45.247 1.00 54.69 199 PRO A N 1
ATOM 1535 C CA . PRO A 1 199 ? 24.881 -3.236 -45.134 1.00 54.69 199 PRO A CA 1
ATOM 1536 C C . PRO A 1 199 ? 25.153 -3.915 -43.777 1.00 54.69 199 PRO A C 1
ATOM 1538 O O . PRO A 1 199 ? 24.772 -3.391 -42.736 1.00 54.69 199 PRO A O 1
ATOM 1541 N N . GLY A 1 200 ? 25.831 -5.069 -43.791 1.00 66.50 200 GLY A N 1
ATOM 1542 C CA . GLY A 1 200 ? 26.115 -5.874 -42.591 1.00 66.50 200 GLY A CA 1
ATOM 1543 C C . GLY A 1 200 ? 25.086 -6.986 -42.375 1.00 66.50 200 GLY A C 1
ATOM 1544 O O . GLY A 1 200 ? 24.081 -6.789 -41.691 1.00 66.50 200 GLY A O 1
ATOM 1545 N N . GLN A 1 201 ? 25.344 -8.147 -42.988 1.00 77.25 201 GLN A N 1
ATOM 1546 C CA . GLN A 1 201 ? 24.463 -9.313 -42.909 1.00 77.25 201 GLN A CA 1
ATOM 1547 C C . GLN A 1 201 ? 24.390 -9.831 -41.478 1.00 77.25 201 GLN A C 1
ATOM 1549 O O . GLN A 1 201 ? 25.427 -10.108 -40.872 1.00 77.25 201 GLN A O 1
ATOM 1554 N N . HIS A 1 202 ? 23.175 -9.965 -40.955 1.00 79.31 202 HIS A N 1
ATOM 1555 C CA . HIS A 1 202 ? 22.971 -10.585 -39.658 1.00 79.31 202 HIS A CA 1
ATOM 1556 C C . HIS A 1 202 ? 21.621 -11.252 -39.531 1.00 79.31 202 HIS A C 1
ATOM 1558 O O . HIS A 1 202 ? 20.649 -10.844 -40.163 1.00 79.31 202 HIS A O 1
ATOM 1564 N N . ILE A 1 203 ? 21.595 -12.273 -38.688 1.00 84.25 203 ILE A N 1
ATOM 1565 C CA . ILE A 1 203 ? 20.388 -12.942 -38.231 1.00 84.25 203 ILE A CA 1
ATOM 1566 C C . ILE A 1 203 ? 20.389 -12.826 -36.718 1.00 84.25 203 ILE A C 1
ATOM 1568 O O . ILE A 1 203 ? 21.337 -13.282 -36.078 1.00 84.25 203 ILE A O 1
ATOM 1572 N N . SER A 1 204 ? 19.349 -12.238 -36.141 1.00 8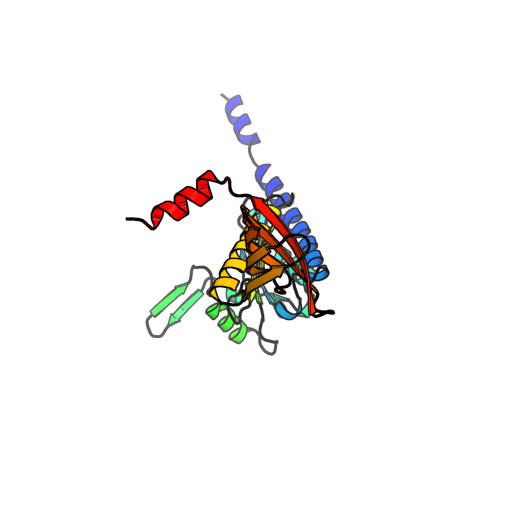4.12 204 SER A N 1
ATOM 1573 C CA . SER A 1 204 ? 19.186 -12.195 -34.696 1.00 84.12 204 SER A CA 1
ATOM 1574 C C . SER A 1 204 ? 17.879 -12.834 -34.255 1.00 84.12 204 SER A C 1
ATOM 1576 O O . SER A 1 204 ? 16.854 -12.800 -34.936 1.00 84.12 204 SER A O 1
ATOM 1578 N N . LEU A 1 205 ? 17.957 -13.475 -33.098 1.00 89.38 205 LEU A N 1
ATOM 1579 C CA . LEU A 1 205 ? 16.846 -14.065 -32.387 1.00 89.38 205 LEU A CA 1
ATOM 1580 C C . LEU A 1 205 ? 16.816 -13.434 -31.001 1.00 89.38 205 LEU A C 1
ATOM 1582 O O . LEU A 1 205 ? 17.778 -13.519 -30.236 1.00 89.38 205 LEU A O 1
ATOM 1586 N N . GLU A 1 206 ? 15.713 -12.775 -30.698 1.00 87.25 206 GLU A N 1
ATOM 1587 C CA . GLU A 1 206 ? 15.482 -12.095 -29.435 1.00 87.25 206 GLU A CA 1
ATOM 1588 C C . GLU A 1 206 ? 14.370 -12.807 -28.677 1.00 87.25 206 GLU A C 1
ATOM 1590 O O . GLU A 1 206 ? 13.296 -13.033 -29.228 1.00 87.25 206 GLU A O 1
ATOM 1595 N N . TRP A 1 207 ? 14.593 -13.091 -27.397 1.00 91.19 207 TRP A N 1
ATOM 1596 C CA . TRP A 1 207 ? 13.527 -13.439 -26.463 1.00 91.19 207 TRP A CA 1
ATOM 1597 C C . TRP A 1 207 ? 13.374 -12.319 -25.455 1.00 91.19 207 TRP A C 1
ATOM 1599 O O . TRP A 1 207 ? 14.310 -12.050 -24.701 1.00 91.19 207 TRP A O 1
ATOM 1609 N N . ALA A 1 208 ? 12.205 -11.688 -25.420 1.00 88.75 208 ALA A N 1
ATOM 1610 C CA . ALA A 1 208 ? 11.933 -10.589 -24.508 1.00 88.75 208 ALA A CA 1
ATOM 1611 C C . ALA A 1 208 ? 10.613 -10.777 -23.769 1.00 88.75 208 ALA A C 1
ATOM 1613 O O . ALA A 1 208 ? 9.602 -11.152 -24.358 1.00 88.75 208 ALA A O 1
ATOM 1614 N N . ASP A 1 209 ? 10.622 -10.442 -22.485 1.00 86.88 209 ASP A N 1
ATOM 1615 C CA . ASP A 1 209 ? 9.439 -10.476 -21.634 1.00 86.88 209 ASP A CA 1
ATOM 1616 C C . ASP A 1 209 ? 8.886 -9.068 -21.423 1.00 86.88 209 ASP A C 1
ATOM 1618 O O . ASP A 1 209 ? 9.633 -8.137 -21.099 1.00 86.88 209 ASP A O 1
ATOM 1622 N N . GLN A 1 210 ? 7.563 -8.927 -21.545 1.00 88.00 210 GLN A N 1
ATOM 1623 C CA . GLN A 1 210 ? 6.843 -7.723 -21.141 1.00 88.00 210 GLN A CA 1
ATOM 1624 C C . GLN A 1 210 ? 6.713 -7.631 -19.617 1.00 88.00 210 GLN A C 1
ATOM 1626 O O . GLN A 1 210 ? 6.313 -8.591 -18.950 1.00 88.00 210 GLN A O 1
ATOM 1631 N N . TRP A 1 211 ? 7.014 -6.460 -19.053 1.00 80.75 211 TRP A N 1
ATOM 1632 C CA . TRP A 1 211 ? 6.995 -6.212 -17.611 1.00 80.75 211 TRP A CA 1
ATOM 1633 C C . TRP A 1 211 ? 6.444 -4.843 -17.200 1.00 80.75 211 TRP A C 1
ATOM 1635 O O . TRP A 1 211 ? 6.382 -3.895 -17.991 1.00 80.75 211 TRP A O 1
ATOM 1645 N N . GLY A 1 212 ? 6.039 -4.751 -15.928 1.00 74.00 212 GLY A N 1
ATOM 1646 C CA . GLY A 1 212 ? 5.384 -3.577 -15.346 1.00 74.00 212 GLY A CA 1
ATOM 1647 C C . GLY A 1 212 ? 3.860 -3.572 -15.501 1.00 74.00 212 GLY A C 1
ATOM 1648 O O . GLY A 1 212 ? 3.285 -4.352 -16.254 1.00 74.00 212 GLY A O 1
ATOM 1649 N N . ASP A 1 213 ? 3.190 -2.673 -14.782 1.00 72.88 213 ASP A N 1
ATOM 1650 C CA . ASP A 1 213 ? 1.727 -2.705 -14.611 1.00 72.88 213 ASP A CA 1
ATOM 1651 C C . ASP A 1 213 ? 0.938 -2.617 -15.929 1.00 72.88 213 ASP A C 1
ATOM 1653 O O . ASP A 1 213 ? -0.142 -3.189 -16.046 1.00 72.88 213 ASP A O 1
ATOM 1657 N N . THR A 1 214 ? 1.492 -1.938 -16.937 1.00 76.50 214 THR A N 1
ATOM 1658 C CA . THR A 1 214 ? 0.872 -1.749 -18.258 1.00 76.50 214 THR A CA 1
ATOM 1659 C C . THR A 1 214 ? 1.459 -2.641 -19.349 1.00 76.50 214 THR A C 1
ATOM 1661 O O . THR A 1 214 ? 1.109 -2.472 -20.510 1.00 76.50 214 THR A O 1
ATOM 1664 N N . ASN A 1 215 ? 2.390 -3.550 -19.025 1.00 79.75 215 ASN A N 1
ATOM 1665 C CA . ASN A 1 215 ? 3.128 -4.340 -20.023 1.00 79.75 215 ASN A CA 1
ATOM 1666 C C . ASN A 1 215 ? 3.884 -3.498 -21.080 1.00 79.75 215 ASN A C 1
ATOM 1668 O O . ASN A 1 215 ? 4.279 -3.997 -22.131 1.00 79.75 215 ASN A O 1
ATOM 1672 N N . ALA A 1 216 ? 4.140 -2.215 -20.800 1.00 85.19 216 ALA A N 1
ATOM 1673 C CA . ALA A 1 216 ? 4.723 -1.298 -21.777 1.00 85.19 216 ALA A CA 1
ATOM 1674 C C . ALA A 1 216 ? 6.244 -1.440 -21.960 1.00 85.19 216 ALA A C 1
ATOM 1676 O O . ALA A 1 216 ? 6.802 -0.787 -22.840 1.00 85.19 216 ALA A O 1
ATOM 1677 N N . ASN A 1 217 ? 6.937 -2.236 -21.144 1.00 87.06 217 ASN A N 1
ATOM 1678 C CA . ASN A 1 217 ? 8.388 -2.414 -21.241 1.00 87.06 217 ASN A CA 1
ATOM 1679 C C . ASN A 1 217 ? 8.705 -3.859 -21.610 1.00 87.06 217 ASN A C 1
ATOM 1681 O O . ASN A 1 217 ? 8.174 -4.767 -20.984 1.00 87.06 217 ASN A O 1
ATOM 1685 N N . LEU A 1 218 ? 9.596 -4.063 -22.576 1.00 88.56 218 LEU A N 1
ATOM 1686 C CA . LEU A 1 218 ? 10.155 -5.357 -22.946 1.00 88.56 218 LEU A CA 1
ATOM 1687 C C . LEU A 1 218 ? 11.635 -5.361 -22.595 1.00 88.56 218 LEU A C 1
ATOM 1689 O O . LEU A 1 218 ? 12.359 -4.423 -22.929 1.00 88.56 218 LEU A O 1
ATOM 1693 N N . ALA A 1 219 ? 12.089 -6.415 -21.934 1.00 89.31 219 ALA A N 1
ATOM 1694 C CA . ALA A 1 219 ? 13.509 -6.659 -21.730 1.00 89.31 219 ALA A CA 1
ATOM 1695 C C . ALA A 1 219 ? 13.819 -8.115 -22.047 1.00 89.31 219 ALA A C 1
ATOM 1697 O O . ALA A 1 219 ? 13.037 -9.004 -21.704 1.00 89.31 219 ALA A O 1
ATOM 1698 N N . GLY A 1 220 ? 14.950 -8.344 -22.701 1.00 89.88 220 GLY A N 1
ATOM 1699 C CA . GLY A 1 220 ? 15.238 -9.646 -23.267 1.00 89.88 220 GLY A CA 1
ATOM 1700 C C . GLY A 1 220 ? 16.705 -9.941 -23.481 1.00 89.88 220 GLY A C 1
ATOM 1701 O O . GLY A 1 220 ? 17.590 -9.126 -23.208 1.00 89.88 220 GLY A O 1
ATOM 1702 N N . PHE A 1 221 ? 16.932 -11.144 -23.988 1.00 89.75 221 PHE A N 1
ATOM 1703 C CA . PHE A 1 221 ? 18.221 -11.607 -24.463 1.00 89.75 221 PHE A CA 1
ATOM 1704 C C . PHE A 1 221 ? 18.192 -11.691 -25.982 1.00 89.75 221 PHE A C 1
ATOM 1706 O O . PHE A 1 221 ? 17.241 -12.207 -26.568 1.00 89.75 221 PHE A O 1
ATOM 1713 N N . VAL A 1 222 ? 19.263 -11.211 -26.601 1.00 88.56 222 VAL A N 1
ATOM 1714 C CA . VAL A 1 222 ? 19.492 -11.297 -28.041 1.00 88.56 222 VAL A CA 1
ATOM 1715 C C . VAL A 1 222 ? 20.633 -12.261 -28.294 1.00 88.56 222 VAL A C 1
ATOM 1717 O O . VAL A 1 222 ? 21.722 -12.114 -27.739 1.00 88.56 222 VAL A O 1
ATOM 1720 N N . PHE A 1 223 ? 20.393 -13.208 -29.186 1.00 87.50 223 PHE A N 1
ATOM 1721 C CA . PHE A 1 223 ? 21.435 -13.918 -29.900 1.00 87.50 223 PHE A CA 1
ATOM 1722 C C . PHE A 1 223 ? 21.520 -13.337 -31.305 1.00 87.50 223 PHE A C 1
ATOM 1724 O O . PHE A 1 223 ? 20.504 -13.224 -31.981 1.00 87.50 223 PHE A O 1
ATOM 1731 N N . SER A 1 224 ? 22.712 -12.967 -31.756 1.00 84.25 224 SER A N 1
ATOM 1732 C CA . SER A 1 224 ? 22.907 -12.496 -33.125 1.00 84.25 224 SER A CA 1
ATOM 1733 C C . SER A 1 224 ? 24.075 -13.207 -33.775 1.00 84.25 224 SER A C 1
ATOM 1735 O O . SER A 1 224 ? 25.141 -13.334 -33.180 1.00 84.25 224 SER A O 1
ATOM 1737 N N . ALA A 1 225 ? 23.886 -13.638 -35.011 1.00 81.94 225 ALA A N 1
ATOM 1738 C CA . ALA A 1 225 ? 24.925 -14.143 -35.883 1.00 81.94 225 ALA A CA 1
ATOM 1739 C C . ALA A 1 225 ? 25.160 -13.114 -36.989 1.00 81.94 225 ALA A C 1
ATOM 1741 O O . ALA A 1 225 ? 24.307 -12.901 -37.849 1.00 81.94 225 ALA A O 1
ATOM 1742 N N . PHE A 1 226 ? 26.322 -12.473 -36.952 1.00 76.62 226 PHE A N 1
ATOM 1743 C CA . PHE A 1 226 ? 26.877 -11.701 -38.058 1.00 76.62 226 PHE A CA 1
ATOM 1744 C C . PHE A 1 226 ? 27.876 -12.617 -38.758 1.00 76.62 226 PHE A C 1
ATOM 1746 O O . PHE A 1 226 ? 28.599 -13.321 -38.074 1.00 76.62 226 PHE A O 1
ATOM 1753 N N . ASP A 1 227 ? 27.968 -12.665 -40.080 1.00 61.75 227 ASP A N 1
ATOM 1754 C CA . ASP A 1 227 ? 29.059 -13.433 -40.702 1.00 61.75 227 ASP A CA 1
ATOM 1755 C C . ASP A 1 227 ? 30.406 -12.712 -40.438 1.00 61.75 227 ASP A C 1
ATOM 1757 O O . ASP A 1 227 ? 30.533 -11.560 -40.876 1.00 61.75 227 ASP A O 1
ATOM 1761 N N . PRO A 1 228 ? 31.408 -13.281 -39.712 1.00 57.97 228 PRO A N 1
ATOM 1762 C CA . PRO A 1 228 ? 31.516 -14.623 -39.096 1.00 57.97 228 PRO A CA 1
ATOM 1763 C C . PRO A 1 228 ? 31.475 -14.649 -37.541 1.00 57.97 228 PRO A C 1
ATOM 1765 O O . PRO A 1 228 ? 32.025 -15.544 -36.900 1.00 57.97 228 PRO A O 1
ATOM 1768 N N . VAL A 1 229 ? 30.903 -13.636 -36.897 1.00 70.12 229 VAL A N 1
ATOM 1769 C CA . VAL A 1 229 ? 30.861 -13.432 -35.445 1.00 70.12 229 VAL A CA 1
ATOM 1770 C C . VAL A 1 229 ? 29.466 -13.698 -34.858 1.00 70.12 229 VAL A C 1
ATOM 1772 O O . VAL A 1 229 ? 28.504 -12.985 -35.144 1.00 70.12 229 VAL A O 1
ATOM 1775 N N . ALA A 1 230 ? 29.373 -14.659 -33.937 1.00 80.38 230 ALA A N 1
ATOM 1776 C CA . ALA A 1 230 ? 28.223 -14.786 -33.042 1.00 80.38 230 ALA A CA 1
ATOM 1777 C C . ALA A 1 230 ? 28.332 -13.793 -31.875 1.00 80.38 230 ALA A C 1
ATOM 1779 O O . ALA A 1 230 ? 29.425 -13.493 -31.393 1.00 80.38 230 ALA A O 1
ATOM 1780 N N . GLY A 1 231 ? 27.201 -13.296 -31.394 1.00 82.19 231 GLY A N 1
ATOM 1781 C CA . GLY A 1 231 ? 27.116 -12.357 -30.291 1.00 82.19 231 GLY A CA 1
ATOM 1782 C C . GLY A 1 231 ? 25.933 -12.655 -29.383 1.00 82.19 231 GLY A C 1
ATOM 1783 O O . GLY A 1 231 ? 24.885 -13.126 -29.825 1.00 82.19 231 GLY A O 1
ATOM 1784 N N . LEU A 1 232 ? 26.122 -12.364 -28.100 1.00 85.94 232 LEU A N 1
ATOM 1785 C CA . LEU A 1 232 ? 25.080 -12.417 -27.083 1.00 85.94 232 LEU A CA 1
ATOM 1786 C C . LEU A 1 232 ? 24.885 -11.019 -26.514 1.00 85.94 232 LEU A C 1
ATOM 1788 O O . LEU A 1 232 ? 25.837 -10.248 -26.357 1.00 85.94 232 LEU A O 1
ATOM 1792 N N . GLY A 1 233 ? 23.639 -10.684 -26.226 1.00 87.12 233 GLY A N 1
ATOM 1793 C CA . GLY A 1 233 ? 23.269 -9.335 -25.865 1.00 87.12 233 GLY A CA 1
ATOM 1794 C C . GLY A 1 233 ? 22.019 -9.252 -25.017 1.00 87.12 233 GLY A C 1
ATOM 1795 O O . GLY A 1 233 ? 21.317 -10.237 -24.789 1.00 87.12 233 GLY A O 1
ATOM 1796 N N . GLY A 1 234 ? 21.762 -8.036 -24.559 1.00 89.56 234 GLY A N 1
ATOM 1797 C CA . GLY A 1 234 ? 20.504 -7.655 -23.938 1.00 89.56 234 GLY A CA 1
ATOM 1798 C C . GLY A 1 234 ? 19.749 -6.697 -24.845 1.00 89.56 234 GLY A C 1
ATOM 1799 O O . GLY A 1 234 ? 20.357 -5.852 -25.509 1.00 89.56 234 GLY A O 1
ATOM 1800 N N . SER A 1 235 ? 18.430 -6.809 -24.842 1.00 88.81 235 SER A N 1
ATOM 1801 C CA . SER A 1 235 ? 17.531 -5.874 -25.505 1.00 88.81 235 SER A CA 1
ATOM 1802 C C . SER A 1 235 ? 16.643 -5.173 -24.489 1.00 88.81 235 SER A C 1
ATOM 1804 O O . SER A 1 235 ? 16.283 -5.721 -23.441 1.00 88.81 235 SER A O 1
ATOM 1806 N N . TYR A 1 236 ? 16.294 -3.931 -24.803 1.00 91.25 236 TYR A N 1
ATOM 1807 C CA . TYR A 1 236 ? 15.265 -3.197 -24.095 1.00 91.25 236 TYR A CA 1
ATOM 1808 C C . TYR A 1 236 ? 14.433 -2.407 -25.089 1.00 91.25 236 TYR A C 1
ATOM 1810 O O . TYR A 1 236 ? 14.966 -1.581 -25.834 1.00 91.25 236 TYR A O 1
ATOM 1818 N N . HIS A 1 237 ? 13.121 -2.606 -25.041 1.00 88.12 237 HIS A N 1
ATOM 1819 C CA . HIS A 1 237 ? 12.166 -1.885 -25.866 1.00 88.12 237 HIS A CA 1
ATOM 1820 C C . HIS A 1 237 ? 11.026 -1.347 -25.013 1.00 88.12 237 HIS A C 1
ATOM 1822 O O . HIS A 1 237 ? 10.648 -1.926 -23.999 1.00 88.12 237 HIS A O 1
ATOM 1828 N N . ARG A 1 238 ? 10.443 -0.234 -25.440 1.00 88.31 238 ARG A N 1
ATOM 1829 C CA . ARG A 1 238 ? 9.220 0.319 -24.868 1.00 88.31 238 ARG A CA 1
ATOM 1830 C C . ARG A 1 238 ? 8.120 0.308 -25.920 1.00 88.31 238 ARG A C 1
ATOM 1832 O O . ARG A 1 238 ? 8.323 0.794 -27.031 1.00 88.31 238 ARG A O 1
ATOM 1839 N N . VAL A 1 239 ? 6.957 -0.220 -25.559 1.00 83.81 239 VAL A N 1
ATOM 1840 C CA . VAL A 1 239 ? 5.745 -0.194 -26.378 1.00 83.81 239 VAL A CA 1
ATOM 1841 C C . VAL A 1 239 ? 5.134 1.202 -26.310 1.00 83.81 239 VAL A C 1
ATOM 1843 O O . VAL A 1 239 ? 4.893 1.750 -25.232 1.00 83.81 239 VAL A O 1
ATOM 1846 N N . LEU A 1 240 ? 4.877 1.783 -27.476 1.00 84.12 240 LEU A N 1
ATOM 1847 C CA . LEU A 1 240 ? 4.138 3.024 -27.643 1.00 84.12 240 LEU A CA 1
ATOM 1848 C C . LEU A 1 240 ? 2.752 2.688 -28.199 1.00 84.12 240 LEU A C 1
ATOM 1850 O O . LEU A 1 240 ? 2.564 2.601 -29.411 1.00 84.12 240 LEU A O 1
ATOM 1854 N N . GLU A 1 241 ? 1.779 2.512 -27.301 1.00 74.31 241 GLU A N 1
ATOM 1855 C CA . GLU A 1 241 ? 0.419 2.055 -27.641 1.00 74.31 241 GLU A CA 1
ATOM 1856 C C . GLU A 1 241 ? -0.258 2.918 -28.715 1.00 74.31 241 GLU A C 1
ATOM 1858 O O . GLU A 1 241 ? -0.834 2.392 -29.661 1.00 74.31 241 GLU A O 1
ATOM 1863 N N . TRP A 1 242 ? -0.116 4.244 -28.635 1.00 78.31 242 TRP A N 1
ATOM 1864 C CA . TRP A 1 242 ? -0.704 5.198 -29.588 1.00 78.31 242 TRP A CA 1
ATOM 1865 C C . TRP A 1 242 ? -0.251 5.018 -31.046 1.00 78.31 242 TRP A C 1
ATOM 1867 O O . TRP A 1 242 ? -0.924 5.488 -31.960 1.00 78.31 242 TRP A O 1
ATOM 1877 N N . GLN A 1 243 ? 0.876 4.345 -31.274 1.00 75.06 243 GLN A N 1
ATOM 1878 C CA . GLN A 1 243 ? 1.443 4.107 -32.601 1.00 75.06 243 GLN A CA 1
ATOM 1879 C C . GLN A 1 243 ? 1.581 2.617 -32.930 1.00 75.06 243 GLN A C 1
ATOM 1881 O O . GLN A 1 243 ? 1.951 2.292 -34.053 1.00 75.06 243 GLN A O 1
ATOM 1886 N N . HIS A 1 244 ? 1.266 1.716 -31.991 1.00 77.12 244 HIS A N 1
ATOM 1887 C CA . HIS A 1 244 ? 1.512 0.273 -32.109 1.00 77.12 244 HIS A CA 1
ATOM 1888 C C . HIS A 1 244 ? 2.961 -0.055 -32.520 1.00 77.12 244 HIS A C 1
ATOM 1890 O O . HIS A 1 244 ? 3.208 -1.021 -33.238 1.00 77.12 244 HIS A O 1
ATOM 1896 N N . ILE A 1 245 ? 3.922 0.762 -32.072 1.00 82.81 245 ILE A N 1
ATOM 1897 C CA . ILE A 1 245 ? 5.353 0.566 -32.335 1.00 82.81 245 ILE A CA 1
ATOM 1898 C C . ILE A 1 245 ? 6.107 0.265 -31.045 1.00 82.81 245 ILE A C 1
ATOM 1900 O O . ILE A 1 245 ? 5.735 0.724 -29.962 1.00 82.81 245 ILE A O 1
ATOM 1904 N N . THR A 1 246 ? 7.212 -0.459 -31.173 1.00 83.44 246 THR A N 1
ATOM 1905 C CA . THR A 1 246 ? 8.211 -0.633 -30.119 1.00 83.44 246 THR A CA 1
ATOM 1906 C C . THR A 1 246 ? 9.434 0.213 -30.438 1.00 83.44 246 THR A C 1
ATOM 1908 O O . THR A 1 246 ? 9.951 0.163 -31.552 1.00 83.44 246 THR A O 1
ATOM 1911 N N . VAL A 1 247 ? 9.906 0.992 -29.467 1.00 86.00 247 VAL A N 1
ATOM 1912 C CA . VAL A 1 247 ? 11.127 1.799 -29.596 1.00 86.00 247 VAL A CA 1
ATOM 1913 C C . VAL A 1 247 ? 12.117 1.354 -28.536 1.00 86.00 247 VAL A C 1
ATOM 1915 O O . VAL A 1 247 ? 11.783 1.302 -27.353 1.00 86.00 247 VAL A O 1
ATOM 1918 N N . GLY A 1 248 ? 13.336 1.041 -28.952 1.00 87.00 248 GLY A N 1
ATOM 1919 C CA . GLY A 1 248 ? 14.313 0.434 -28.069 1.00 87.00 248 GLY A CA 1
ATOM 1920 C C . GLY A 1 248 ? 15.696 0.342 -28.673 1.00 87.00 248 GLY A C 1
ATOM 1921 O O . GLY A 1 248 ? 16.008 0.975 -29.683 1.00 87.00 248 GLY A O 1
ATOM 1922 N N . GLY A 1 249 ? 16.528 -0.447 -28.013 1.00 84.44 249 GLY A N 1
ATOM 1923 C CA . GLY A 1 249 ? 17.883 -0.723 -28.439 1.00 84.44 249 GLY A CA 1
ATOM 1924 C C . GLY A 1 249 ? 18.352 -2.075 -27.932 1.00 84.44 249 GLY A C 1
ATOM 1925 O O . GLY A 1 249 ? 17.856 -2.607 -26.938 1.00 84.44 249 GLY A O 1
ATOM 1926 N N . GLN A 1 250 ? 19.348 -2.603 -28.627 1.00 86.12 250 GLN A N 1
ATOM 1927 C CA . GLN A 1 250 ? 20.038 -3.829 -28.266 1.00 86.12 250 GLN A CA 1
ATOM 1928 C C . GLN A 1 250 ? 21.525 -3.540 -28.103 1.00 86.12 250 GLN A C 1
ATOM 1930 O O . GLN A 1 250 ? 22.106 -2.753 -28.854 1.00 86.12 250 GLN A O 1
ATOM 1935 N N . VAL A 1 251 ? 22.139 -4.176 -27.112 1.00 84.00 251 VAL A N 1
ATOM 1936 C CA . VAL A 1 251 ? 23.588 -4.169 -26.918 1.00 84.00 251 VAL A CA 1
ATOM 1937 C C . VAL A 1 251 ? 24.062 -5.595 -27.087 1.00 84.00 251 VAL A C 1
ATOM 1939 O O . VAL A 1 251 ? 23.688 -6.463 -26.302 1.00 84.00 251 VAL A O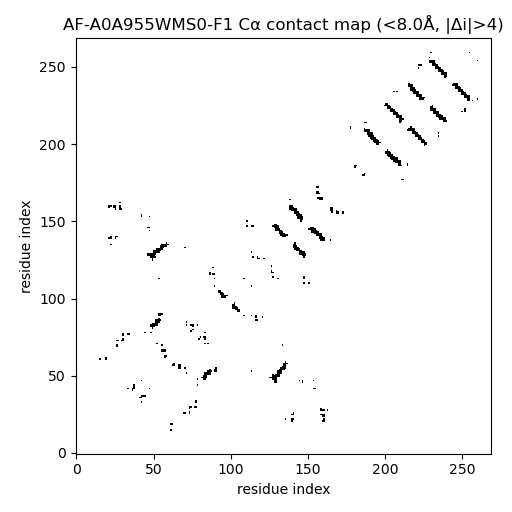 1
ATOM 1942 N N . ILE A 1 252 ? 24.882 -5.823 -28.108 1.00 82.81 252 ILE A N 1
ATOM 1943 C CA . ILE A 1 252 ? 25.395 -7.143 -28.464 1.00 82.81 252 ILE A CA 1
ATOM 1944 C C . ILE A 1 252 ? 26.907 -7.119 -28.293 1.00 82.81 252 ILE A C 1
ATOM 1946 O O . ILE A 1 252 ? 27.586 -6.234 -28.817 1.00 82.81 252 ILE A O 1
ATOM 1950 N N . VAL A 1 253 ? 27.429 -8.097 -27.561 1.00 82.25 253 VAL A N 1
ATOM 1951 C CA . VAL A 1 253 ? 28.866 -8.313 -27.410 1.00 82.25 253 VAL A CA 1
ATOM 1952 C C . VAL A 1 253 ? 29.252 -9.520 -28.250 1.00 82.25 253 VAL A C 1
ATOM 1954 O O . VAL A 1 253 ? 28.604 -10.565 -28.183 1.00 82.25 253 VAL A O 1
ATOM 1957 N N . SER A 1 254 ? 30.303 -9.373 -29.054 1.00 80.62 254 SER A N 1
ATOM 1958 C CA . SER A 1 254 ? 30.850 -10.472 -29.840 1.00 80.62 254 SER A CA 1
ATOM 1959 C C . SER A 1 254 ? 31.418 -11.555 -28.928 1.00 80.62 254 SER A C 1
ATOM 1961 O O . SER A 1 254 ? 32.150 -11.280 -27.974 1.00 80.62 254 SER A O 1
ATOM 1963 N N . LEU A 1 255 ? 31.099 -12.807 -29.236 1.00 73.06 255 LEU A N 1
ATOM 1964 C CA . LEU A 1 255 ? 31.731 -13.942 -28.592 1.00 73.06 255 LEU A CA 1
ATOM 1965 C C . LEU A 1 255 ? 33.134 -14.127 -29.182 1.00 73.06 255 LEU A C 1
ATOM 1967 O O . LEU A 1 255 ? 33.292 -14.111 -30.406 1.00 73.06 255 LEU A O 1
ATOM 1971 N N . PRO A 1 256 ? 34.166 -14.314 -28.342 1.00 66.50 256 PRO A N 1
ATOM 1972 C CA . PRO A 1 256 ? 35.484 -14.691 -28.826 1.00 66.50 256 PRO A CA 1
ATOM 1973 C C . PRO A 1 256 ? 35.38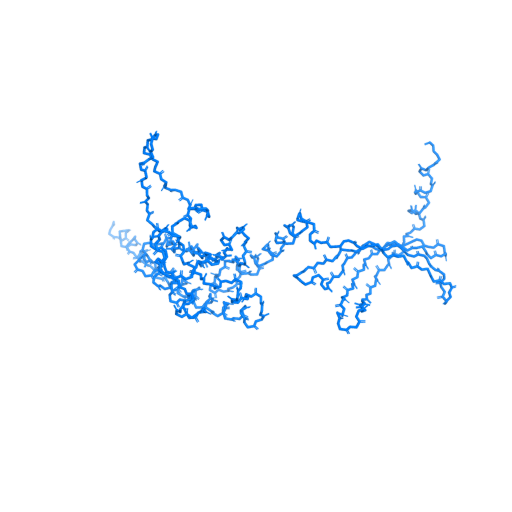5 -15.985 -29.639 1.00 66.50 256 PRO A C 1
ATOM 1975 O O . PRO A 1 256 ? 34.730 -16.938 -29.217 1.00 66.50 256 PRO A O 1
ATOM 1978 N N . THR A 1 257 ? 36.091 -16.054 -30.766 1.00 60.62 257 THR A N 1
ATOM 1979 C CA . THR A 1 257 ? 36.113 -17.212 -31.680 1.00 60.62 257 THR A CA 1
ATOM 1980 C C . THR A 1 257 ? 36.446 -18.539 -30.981 1.00 60.62 257 THR A C 1
ATOM 1982 O O . THR A 1 257 ? 35.989 -19.591 -31.411 1.00 60.62 257 THR A O 1
ATOM 1985 N N . ALA A 1 258 ? 37.171 -18.502 -29.857 1.00 56.78 258 ALA A N 1
ATOM 1986 C CA . ALA A 1 258 ? 37.464 -19.678 -29.035 1.00 56.78 258 ALA A CA 1
ATOM 1987 C C . ALA A 1 258 ? 36.219 -20.316 -28.381 1.00 56.78 258 ALA A C 1
ATOM 1989 O O . ALA A 1 258 ? 36.164 -21.533 -28.242 1.00 56.78 258 ALA A O 1
ATOM 1990 N N . VAL A 1 259 ? 35.214 -19.519 -27.999 1.00 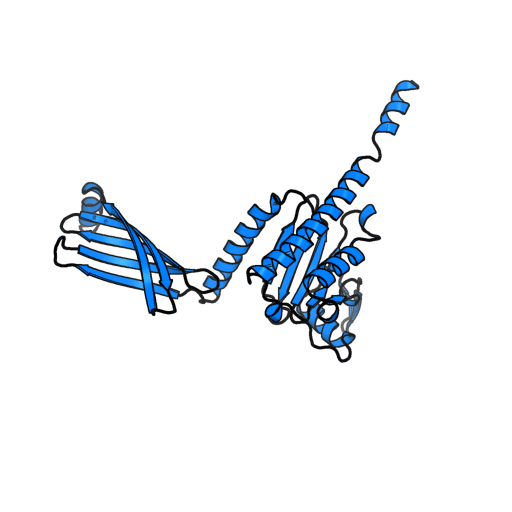60.50 259 VAL A N 1
ATOM 1991 C CA . VAL A 1 259 ? 33.958 -20.023 -27.408 1.00 60.50 259 VAL A CA 1
ATOM 1992 C C . VAL A 1 259 ? 33.042 -20.587 -28.495 1.00 60.50 259 VAL A C 1
ATOM 1994 O O . VAL A 1 259 ? 32.406 -21.614 -28.284 1.00 60.50 259 VAL A O 1
ATOM 1997 N N . ALA A 1 260 ? 33.022 -19.958 -29.675 1.00 57.50 260 ALA A N 1
ATOM 1998 C CA . ALA A 1 260 ? 32.262 -20.450 -30.823 1.00 57.50 260 ALA A CA 1
ATOM 1999 C C . ALA A 1 260 ? 32.764 -21.828 -31.298 1.00 57.50 260 ALA A C 1
ATOM 2001 O O . ALA A 1 260 ? 31.958 -22.723 -31.538 1.00 57.50 260 ALA A O 1
ATOM 2002 N N . ASN A 1 261 ? 34.087 -22.027 -31.346 1.00 56.91 261 ASN A N 1
ATOM 2003 C CA . ASN A 1 261 ? 34.681 -23.306 -31.749 1.00 56.91 261 ASN A CA 1
ATOM 2004 C C . ASN A 1 261 ? 34.490 -24.411 -30.696 1.00 56.91 261 ASN A C 1
ATOM 2006 O O . ASN A 1 261 ? 34.269 -25.558 -31.059 1.00 56.91 261 ASN A O 1
ATOM 2010 N N . GLY A 1 262 ? 34.505 -24.076 -29.400 1.00 56.81 262 GLY A N 1
ATOM 2011 C CA . GLY A 1 262 ? 34.276 -25.058 -28.332 1.00 56.81 262 GLY A CA 1
ATOM 2012 C C . GLY A 1 262 ? 32.847 -25.614 -28.273 1.00 56.81 262 GLY A C 1
ATOM 2013 O O . GLY A 1 262 ? 32.649 -26.704 -27.752 1.00 56.81 262 GLY A O 1
ATOM 2014 N N . ILE A 1 263 ? 31.858 -24.888 -28.807 1.00 58.25 263 ILE A N 1
ATOM 2015 C CA . ILE A 1 263 ? 30.473 -25.372 -28.943 1.00 58.25 263 ILE A CA 1
ATOM 2016 C C . ILE A 1 263 ? 30.323 -26.221 -30.214 1.00 58.25 263 ILE A C 1
ATOM 2018 O O . ILE A 1 263 ? 29.601 -27.210 -30.195 1.00 58.25 263 ILE A O 1
ATOM 2022 N N . ALA A 1 264 ? 31.028 -25.875 -31.297 1.00 54.25 264 ALA A N 1
ATOM 2023 C CA . ALA A 1 264 ? 31.017 -26.650 -32.539 1.00 54.25 264 ALA A CA 1
ATOM 2024 C C . ALA A 1 264 ? 31.717 -28.019 -32.405 1.00 54.25 264 ALA A C 1
ATOM 2026 O O . ALA A 1 264 ? 31.263 -28.987 -33.007 1.00 54.25 264 ALA A O 1
ATOM 2027 N N . ASP A 1 265 ? 32.774 -28.113 -31.590 1.00 50.84 265 ASP A N 1
ATOM 2028 C CA . ASP A 1 265 ? 33.472 -29.379 -31.308 1.00 50.84 265 ASP A CA 1
ATOM 2029 C C . ASP A 1 265 ? 32.747 -30.263 -30.272 1.00 50.84 265 ASP A C 1
ATOM 2031 O O . ASP A 1 265 ? 33.098 -31.427 -30.113 1.00 50.84 265 ASP A O 1
ATOM 2035 N N . ALA A 1 266 ? 31.729 -29.750 -29.568 1.00 52.66 266 ALA A N 1
ATOM 2036 C CA . ALA A 1 266 ? 30.981 -30.525 -28.570 1.00 52.66 266 ALA A CA 1
ATOM 2037 C C . ALA A 1 266 ? 29.938 -31.488 -29.178 1.00 52.66 266 ALA A C 1
ATOM 2039 O O . ALA A 1 266 ? 29.397 -32.312 -28.447 1.00 52.66 266 ALA A O 1
ATOM 2040 N N . ASP A 1 267 ? 29.673 -31.396 -30.488 1.00 45.53 267 ASP A N 1
ATOM 2041 C CA . ASP A 1 267 ? 28.743 -32.260 -31.240 1.00 45.53 267 ASP A CA 1
ATOM 2042 C C . ASP A 1 267 ? 29.472 -33.267 -32.165 1.00 45.53 267 ASP A C 1
ATOM 2044 O O . ASP A 1 267 ? 28.866 -33.869 -33.056 1.00 45.53 267 ASP A O 1
ATOM 2048 N N . ILE A 1 268 ? 30.778 -33.48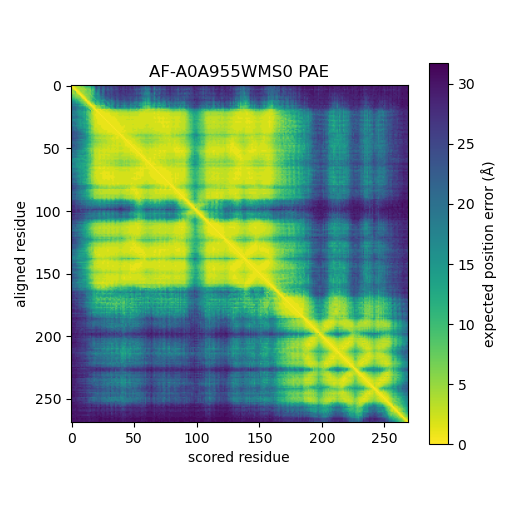2 -31.956 1.00 46.41 268 ILE A N 1
ATOM 2049 C CA . ILE A 1 268 ? 31.541 -34.584 -32.564 1.00 46.41 268 ILE A CA 1
ATOM 2050 C C . ILE A 1 268 ? 32.183 -35.424 -31.448 1.00 46.41 268 ILE A C 1
ATOM 2052 O O . ILE A 1 268 ? 33.398 -35.422 -31.286 1.00 46.41 268 ILE A O 1
ATOM 2056 N N . ASP A 1 269 ? 31.340 -36.097 -30.660 1.00 37.19 269 ASP A N 1
ATOM 2057 C CA . ASP A 1 269 ? 31.581 -37.425 -30.058 1.00 37.19 269 ASP A CA 1
ATOM 2058 C C . ASP A 1 269 ? 30.283 -38.008 -29.460 1.00 37.19 269 ASP A C 1
ATOM 2060 O O . ASP A 1 269 ? 29.654 -37.349 -28.599 1.00 37.19 269 ASP A O 1
#

Radius of gyration: 27.65 Å; Cα contacts (8 Å, |Δi|>4): 429; chains: 1; bounding box: 64×50×95 Å

Sequence (269 aa):
MLLRTLLLLLIVPTVARAQRDATLEAFERLEELLEMRQGDGQLDPKAVLPTILVSATPRYEASAGWFGTRALQVLVRAFGTDGVRLCEACMTLRTEVTGSGLVQSSGPIGLDEVVRLDDLYRGEGERARSGVWLDETQSGLAIRIVDLRNGRVIFAQVVDPNLRSYTGTARSFRLAAEVERRARGESISHAFFDAAVYPGQHISLEWADQWGDTNANLAGFVFSAFDPVAGLGGSYHRVLEWQHITVGGQVIVSLPTAVANGIADADID

Foldseek 3Di:
DVVVVVVVVPPDDPPLVVQVVFQVLLLVQVLVVLQVCCVVVLQPLVLFFLEEALEQAEPDPSCVVCRVVSVQVSCCSSNNDLSYYYLPVNHDFDWDQDPVGTDTDPDHDDLVRVQVSCVVPVPPDDRGQWYWYWYADPFYIWIWIAGSVPRHTSDTFGGTSVCPRRVVRVVVVQVVVFVVCVVVVVKDWDWDWDFDDPDWTKIKIWIWIQDDPVSQKIKTWMWMCTVVWTWIWIWIWGQDPVVRDIDTDIDIDTDDVVVVVVVVVVPPD

Mean predicted aligned error: 14.35 Å

pLDDT: mean 80.78, std 13.92, range [37.19, 97.19]

Secondary structure (DSSP, 8-state):
-HHHHHHHTTSSSHHHHHHHHHHHHHHHHHHHHHHHHHHTTSS-HHHH-SEEEEEEE-SSHHHHTTHHHHHHHHHHHHH-TTTEEE-HHHHS-EEEEETTEEEEE-SPPPHHHHHHHHHHH-TTSPPPSEEEEEEE-SSSEEEEEEETTT--EEEEEEE-TTSHHHHHHHHHHHHHHHHHHHHTT-SPEEEEEEEE-SSS-EEEEEEEEEESTTS-EEEEEEEEEETTEEEEEEEEEEEEGGGTEEEEEEEEEEPPHHHHHHHHGGG--

Solvent-accessible surface area (backbone atoms only — not comparable to full-atom values): 14986 Å² total; per-residue (Å²): 123,74,71,68,62,60,63,67,65,74,75,68,66,66,70,65,55,58,52,50,55,39,42,53,43,10,49,52,51,44,36,57,47,50,45,51,32,39,74,72,58,73,42,49,62,80,69,37,48,36,26,28,44,37,41,57,45,57,71,45,81,91,37,57,89,48,42,46,62,52,52,51,51,41,49,26,71,59,60,36,73,91,30,49,44,78,37,65,78,60,64,51,85,45,73,47,79,50,103,89,45,80,48,72,54,87,65,86,81,50,64,70,54,54,50,50,49,46,71,72,68,49,75,90,56,80,73,60,32,15,37,30,38,37,35,48,51,98,69,18,36,36,43,38,32,28,28,60,87,78,66,49,73,72,42,59,43,37,34,21,67,80,48,64,54,30,61,58,33,49,52,52,45,54,52,51,52,52,52,52,38,46,74,74,62,73,44,53,76,46,77,48,78,49,77,45,79,75,92,69,45,32,42,34,45,31,44,30,40,31,43,68,99,78,49,39,35,32,45,29,43,31,42,33,42,32,91,95,45,45,24,49,28,44,33,41,34,34,55,40,75,96,71,78,42,72,53,67,54,71,52,70,44,75,53,58,68,71,61,58,50,58,58,64,58,66,78,72,124